Protein AF-A0A5N7D433-F1 (afdb_monomer)

Sequence (248 aa):
MPELILDDISAVVQIILQGSDAFTKAPQEQREIQVTRIAEASNRSFLWAKLASKQLRDEAPSNTQALVKAVNNIVSRKPTIKDIIHRTLHSNVTQEAIRLVVWLATACRPLQVQELSALLSIQQDKQKIIEQDRESPLQILKPVASLVFTQNNLVFLRHDRIRDSILEIFNHGNILLSIKNTNLDLAQRLLLYAKLAVPESRELALEPLESSFTRDLIERHPLFDLGVDSTFLTISGGNRLPSRQMSN

Nearest PDB structures (foldseek):
  8xuq-assembly1_G  TM=6.508E-01  e=2.029E-01  Solanum lycopersicum
  8xuo-assembly1_G  TM=6.671E-01  e=2.568E-01  Solanum lycopersicum
  7xc2-assembly1_C  TM=3.859E-01  e=1.399E+00  Triticum monococcum

Radius of gyration: 23.13 Å; Cα contacts (8 Å, |Δi|>4): 244; chains: 1; bounding box: 51×38×85 Å

Structure (mmCIF, N/CA/C/O backbone):
data_AF-A0A5N7D433-F1
#
_entry.i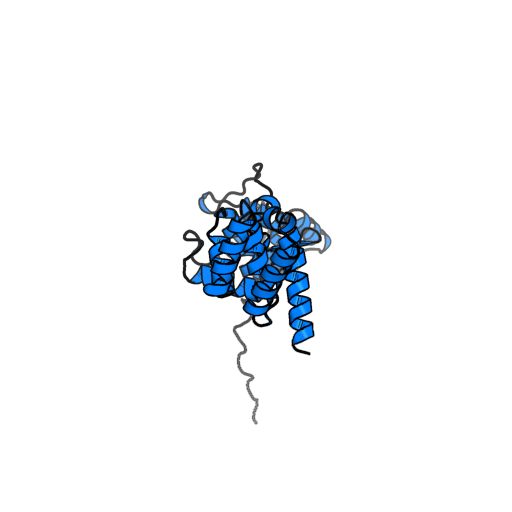d   AF-A0A5N7D433-F1
#
loop_
_atom_site.group_PDB
_atom_site.id
_atom_site.type_symbol
_atom_site.label_atom_id
_atom_site.label_alt_id
_atom_site.label_comp_id
_atom_site.label_asym_id
_atom_site.label_entity_id
_atom_site.label_seq_id
_atom_site.pdbx_PDB_ins_code
_atom_site.Cartn_x
_atom_site.Cartn_y
_atom_site.Cartn_z
_atom_site.occupancy
_atom_site.B_iso_or_equiv
_atom_site.auth_seq_id
_atom_site.auth_comp_id
_atom_site.auth_asym_id
_atom_site.auth_atom_id
_atom_site.pdbx_PDB_model_num
ATOM 1 N N . MET A 1 1 ? -27.189 -11.924 12.285 1.00 57.28 1 MET A N 1
ATOM 2 C CA . MET A 1 1 ? -26.286 -11.767 11.115 1.00 57.28 1 MET A CA 1
ATOM 3 C C . MET A 1 1 ? -25.520 -10.441 11.102 1.00 57.28 1 MET A C 1
ATOM 5 O O . MET A 1 1 ? -24.332 -10.506 10.832 1.00 57.28 1 MET A O 1
ATOM 9 N N . PRO A 1 2 ? -26.114 -9.263 11.395 1.00 64.94 2 PRO A N 1
ATOM 10 C CA . PRO A 1 2 ? -25.359 -8.002 11.473 1.00 64.94 2 PRO A CA 1
ATOM 11 C C . PRO A 1 2 ? -24.280 -7.972 12.565 1.00 64.94 2 PRO A C 1
ATOM 13 O O . PRO A 1 2 ? -23.226 -7.389 12.340 1.00 64.94 2 PRO A O 1
ATOM 16 N N . GLU A 1 3 ? -24.540 -8.616 13.707 1.00 71.44 3 GLU A N 1
ATOM 17 C CA . GLU A 1 3 ? -23.610 -8.687 14.846 1.00 71.44 3 GLU A CA 1
ATOM 18 C C . GLU A 1 3 ? -22.331 -9.464 14.508 1.00 71.44 3 GLU A C 1
ATOM 20 O O . GLU A 1 3 ? -21.246 -8.964 14.762 1.00 71.44 3 GLU A O 1
ATOM 25 N N . LEU A 1 4 ? -22.433 -10.584 13.781 1.00 82.19 4 LEU A N 1
ATOM 26 C CA . LEU A 1 4 ? -21.264 -11.381 13.372 1.00 82.19 4 LEU A CA 1
ATOM 27 C C . LEU A 1 4 ? -20.257 -10.577 12.531 1.00 82.19 4 LEU A C 1
ATOM 29 O O . LEU A 1 4 ? -19.053 -10.694 12.717 1.00 82.19 4 LEU A O 1
ATOM 33 N N . ILE A 1 5 ? -20.743 -9.711 11.633 1.00 87.44 5 ILE A N 1
ATOM 34 C CA . ILE A 1 5 ? -19.868 -8.853 10.816 1.00 87.44 5 ILE A CA 1
ATOM 35 C C . ILE A 1 5 ? -19.159 -7.813 11.692 1.00 87.44 5 ILE A C 1
ATOM 37 O O . ILE A 1 5 ? -18.003 -7.475 11.440 1.00 87.44 5 ILE A O 1
ATOM 41 N N . LEU A 1 6 ? -19.855 -7.271 12.694 1.00 91.62 6 LEU A N 1
ATOM 42 C CA . LEU A 1 6 ? -19.268 -6.311 13.623 1.00 91.62 6 LEU A CA 1
ATOM 43 C C . LEU A 1 6 ? -18.192 -6.979 14.485 1.00 91.62 6 LEU A C 1
ATOM 45 O O . LEU A 1 6 ? -17.129 -6.386 14.668 1.00 91.62 6 LEU A O 1
ATOM 49 N N . ASP A 1 7 ? -18.438 -8.203 14.948 1.00 93.44 7 ASP A N 1
ATOM 50 C CA . ASP A 1 7 ? -17.484 -8.995 15.727 1.00 93.44 7 ASP A CA 1
ATOM 51 C C . ASP A 1 7 ? -16.226 -9.312 14.907 1.00 93.44 7 ASP A C 1
ATOM 53 O O . ASP A 1 7 ? -15.107 -9.070 15.366 1.00 93.44 7 ASP A O 1
ATOM 57 N N . ASP A 1 8 ? -16.390 -9.738 13.650 1.00 95.56 8 ASP A N 1
ATOM 58 C CA . ASP A 1 8 ? -15.271 -10.010 12.741 1.00 95.56 8 ASP A CA 1
ATOM 59 C C . ASP A 1 8 ? -14.433 -8.751 12.466 1.00 95.56 8 ASP A C 1
ATOM 61 O O . ASP A 1 8 ? -13.197 -8.781 12.485 1.00 95.56 8 ASP A O 1
ATOM 65 N N . ILE A 1 9 ? -15.086 -7.609 12.226 1.00 96.31 9 ILE A N 1
ATOM 66 C CA . ILE A 1 9 ? -14.384 -6.336 12.030 1.00 96.31 9 ILE A CA 1
ATOM 67 C C . ILE A 1 9 ? -13.679 -5.914 13.322 1.00 96.31 9 ILE A C 1
ATOM 69 O O . ILE A 1 9 ? -12.533 -5.463 13.264 1.00 96.31 9 ILE A O 1
ATOM 73 N N . SER A 1 10 ? -14.320 -6.087 14.477 1.00 96.56 10 SER A N 1
ATOM 74 C CA . SER A 1 10 ? -13.738 -5.783 15.787 1.00 96.56 10 SER A CA 1
ATOM 75 C C . SER A 1 10 ? -12.479 -6.611 16.036 1.00 96.56 10 SER A C 1
ATOM 77 O O . SER A 1 10 ? -11.443 -6.051 16.401 1.00 96.56 10 SER A O 1
ATOM 79 N N . ALA A 1 11 ? -12.510 -7.909 15.726 1.00 96.50 11 ALA A N 1
ATOM 80 C CA . ALA A 1 11 ? -11.340 -8.778 15.798 1.00 96.50 11 ALA A CA 1
ATOM 81 C C . ALA A 1 11 ? -10.202 -8.280 14.887 1.00 96.50 11 ALA A C 1
ATOM 83 O O . ALA A 1 11 ? -9.050 -8.188 15.318 1.00 96.50 11 ALA A O 1
ATOM 84 N N . VAL A 1 12 ? -10.508 -7.875 13.647 1.00 95.56 12 VAL A N 1
ATOM 85 C CA . VAL A 1 12 ? -9.510 -7.307 12.718 1.00 95.56 12 VAL A CA 1
ATOM 86 C C . VAL A 1 12 ? -8.894 -6.015 13.263 1.00 95.56 12 VAL A C 1
ATOM 88 O O . VAL A 1 12 ? -7.672 -5.852 13.221 1.00 95.56 12 VAL A O 1
ATOM 91 N N . VAL A 1 13 ? -9.716 -5.094 13.771 1.00 97.00 13 VAL A N 1
ATOM 92 C CA . VAL A 1 13 ? -9.256 -3.830 14.368 1.00 97.00 13 VAL A CA 1
ATOM 93 C C . VAL A 1 13 ? -8.351 -4.112 15.566 1.00 97.00 13 VAL A C 1
ATOM 95 O O . VAL A 1 13 ? -7.255 -3.555 15.653 1.00 97.00 13 VAL A O 1
ATOM 98 N N . GLN A 1 14 ? -8.770 -5.015 16.453 1.00 96.50 14 GLN A N 1
ATOM 99 C CA . GLN A 1 14 ? -8.017 -5.394 17.643 1.00 96.50 14 GLN A CA 1
ATOM 100 C C . GLN A 1 14 ? -6.644 -5.969 17.283 1.00 96.50 14 GLN A C 1
ATOM 102 O O . GLN A 1 14 ? -5.641 -5.502 17.820 1.00 96.50 14 GLN A O 1
ATOM 107 N N . ILE A 1 15 ? -6.574 -6.915 16.340 1.00 96.00 15 ILE A N 1
ATOM 108 C CA . ILE A 1 15 ? -5.310 -7.514 15.875 1.00 96.00 15 ILE A CA 1
ATOM 109 C C . ILE A 1 15 ? -4.353 -6.444 15.337 1.00 96.00 15 ILE A C 1
ATOM 111 O O . ILE A 1 15 ? -3.150 -6.489 15.584 1.00 96.00 15 ILE A O 1
ATOM 115 N N . ILE A 1 16 ? -4.865 -5.456 14.600 1.00 95.06 16 ILE A N 1
ATOM 116 C CA . ILE A 1 16 ? -4.021 -4.391 14.048 1.00 95.06 16 ILE A CA 1
ATOM 117 C C . ILE A 1 16 ? -3.506 -3.478 15.163 1.00 95.06 16 ILE A C 1
ATOM 119 O O . ILE A 1 16 ? -2.309 -3.182 15.200 1.00 95.06 16 ILE A O 1
ATOM 123 N N . LEU A 1 17 ? -4.385 -3.043 16.069 1.00 95.31 17 LEU A N 1
ATOM 124 C CA . LEU A 1 17 ? -4.032 -2.124 17.151 1.00 95.31 17 LEU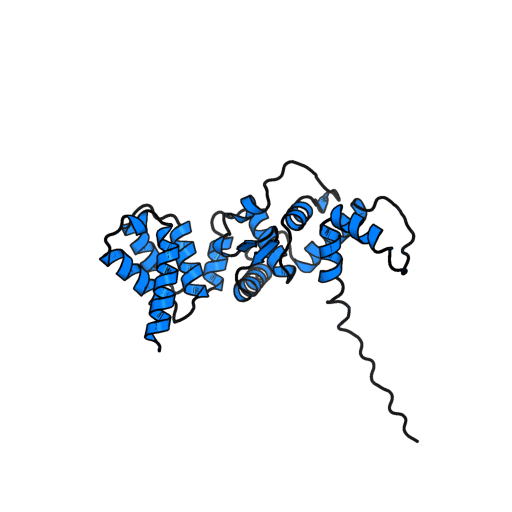 A CA 1
ATOM 125 C C . LEU A 1 17 ? -3.164 -2.771 18.235 1.00 95.31 17 LEU A C 1
ATOM 127 O O . LEU A 1 17 ? -2.427 -2.054 18.902 1.00 95.31 17 LEU A O 1
ATOM 131 N N . GLN A 1 18 ? -3.158 -4.101 18.371 1.00 94.19 18 GLN A N 1
ATOM 132 C CA . GLN A 1 18 ? -2.205 -4.820 19.230 1.00 94.19 18 GLN A CA 1
ATOM 133 C C . GLN A 1 18 ? -0.738 -4.509 18.893 1.00 94.19 18 GLN A C 1
ATOM 135 O O . GLN A 1 18 ? 0.117 -4.614 19.766 1.00 94.19 18 GLN A O 1
ATOM 140 N N . GLY A 1 19 ? -0.439 -4.068 17.667 1.00 89.56 19 GLY A N 1
ATOM 141 C CA . GLY A 1 19 ? 0.889 -3.572 17.296 1.00 89.56 19 GLY A CA 1
ATOM 142 C C . GLY A 1 19 ? 1.226 -2.161 17.804 1.00 89.56 19 GLY A C 1
ATOM 143 O O . GLY A 1 19 ? 2.273 -1.641 17.438 1.00 89.56 19 GLY A O 1
ATOM 144 N N . SER A 1 20 ? 0.348 -1.509 18.575 1.00 92.19 20 SER A N 1
ATOM 145 C CA . SER A 1 20 ? 0.564 -0.180 19.160 1.00 92.19 20 SER A CA 1
ATOM 146 C C . SER A 1 20 ? 0.752 -0.267 20.674 1.00 92.19 20 SER A C 1
ATOM 148 O O . SER A 1 20 ? -0.151 -0.689 21.397 1.00 92.19 20 SER A O 1
ATOM 150 N N . ASP A 1 21 ? 1.879 0.241 21.171 1.00 91.94 21 ASP A N 1
ATOM 151 C CA . ASP A 1 21 ? 2.163 0.351 22.608 1.00 91.94 21 ASP A CA 1
ATOM 152 C C . ASP A 1 21 ? 1.088 1.125 23.382 1.00 91.94 21 ASP A C 1
ATOM 154 O O . ASP A 1 21 ? 0.729 0.767 24.504 1.00 91.94 21 ASP A O 1
ATOM 158 N N . ALA A 1 22 ? 0.559 2.199 22.791 1.00 92.75 22 ALA A N 1
ATOM 159 C CA . ALA A 1 22 ? -0.487 3.009 23.410 1.00 92.75 22 ALA A CA 1
ATOM 160 C C . ALA A 1 22 ? -1.799 2.237 23.595 1.00 92.75 22 ALA A C 1
ATOM 162 O O . ALA A 1 22 ? -2.548 2.520 24.535 1.00 92.75 22 ALA A O 1
ATOM 163 N N . PHE A 1 23 ? -2.073 1.283 22.700 1.00 94.50 23 PHE A N 1
ATOM 164 C CA . PHE A 1 23 ? -3.232 0.406 22.784 1.00 94.50 23 PHE A CA 1
ATOM 165 C C . PHE A 1 23 ? -2.995 -0.730 23.777 1.00 94.50 23 PHE A C 1
ATOM 167 O O . PHE A 1 23 ? -3.849 -0.977 24.620 1.00 94.50 23 PHE A O 1
ATOM 174 N N . THR A 1 24 ? -1.842 -1.404 23.733 1.00 94.00 24 THR A N 1
ATOM 175 C CA . THR A 1 24 ? -1.565 -2.555 24.611 1.00 94.00 24 THR A CA 1
ATOM 176 C C . THR A 1 24 ? -1.487 -2.170 26.086 1.00 94.00 24 THR A C 1
ATOM 178 O O . THR A 1 24 ? -1.976 -2.931 26.920 1.00 94.00 24 THR A O 1
ATOM 181 N N . LYS A 1 25 ? -0.957 -0.978 26.399 1.00 93.69 25 LYS A N 1
ATOM 182 C CA . LYS A 1 25 ? -0.872 -0.417 27.762 1.00 93.69 25 LYS A CA 1
ATOM 183 C C . LYS A 1 25 ? -2.197 0.161 28.282 1.00 93.69 25 LYS A C 1
ATOM 185 O O . LYS A 1 25 ? -2.280 0.510 29.457 1.00 93.69 25 LYS A O 1
ATOM 190 N N . ALA A 1 26 ? -3.217 0.297 27.434 1.00 92.75 26 ALA A N 1
ATOM 191 C CA . ALA A 1 26 ? -4.515 0.822 27.844 1.00 92.75 26 ALA A CA 1
ATOM 192 C C . ALA A 1 26 ? -5.318 -0.213 28.663 1.00 92.75 26 ALA A C 1
ATOM 194 O O . ALA A 1 26 ? -5.197 -1.417 28.406 1.00 92.75 26 ALA A O 1
ATOM 195 N N . PRO A 1 27 ? -6.192 0.228 29.592 1.00 95.00 27 PRO A N 1
ATOM 196 C CA . PRO A 1 27 ? -7.126 -0.658 30.287 1.00 95.00 27 PRO A CA 1
ATOM 197 C C . PRO A 1 27 ? -7.999 -1.448 29.309 1.00 95.00 27 PRO A C 1
ATOM 199 O O . PRO A 1 27 ? -8.370 -0.929 28.255 1.00 95.00 27 PRO A O 1
ATOM 202 N N . GLN A 1 28 ? -8.358 -2.685 29.663 1.00 94.56 28 GLN A N 1
ATOM 203 C CA . GLN A 1 28 ? -9.132 -3.572 28.788 1.00 94.56 28 GLN A CA 1
ATOM 204 C C . GLN A 1 28 ? -10.433 -2.930 28.293 1.00 94.56 28 GLN A C 1
ATOM 206 O O . GLN A 1 28 ? -10.653 -2.898 27.086 1.00 94.56 28 GLN A O 1
ATOM 211 N N . GLU A 1 29 ? -11.215 -2.342 29.196 1.00 94.38 29 GLU A N 1
ATOM 212 C CA . GLU A 1 29 ? -12.451 -1.625 28.866 1.00 94.38 29 GLU A CA 1
ATOM 213 C C . GLU A 1 29 ? -12.203 -0.514 27.832 1.00 94.38 29 GLU A C 1
ATOM 215 O O . GLU A 1 29 ? -12.898 -0.408 26.824 1.00 94.38 29 GLU A O 1
ATOM 220 N N . GLN A 1 30 ? -11.132 0.269 28.004 1.00 93.12 30 GLN A N 1
ATOM 221 C CA . GLN A 1 30 ? -10.789 1.335 27.065 1.00 93.12 30 GLN A CA 1
ATOM 222 C C . GLN A 1 30 ? -10.420 0.785 25.681 1.00 93.12 30 GLN A C 1
ATOM 224 O O . GLN A 1 30 ? -10.755 1.409 24.669 1.00 93.12 30 GLN A O 1
ATOM 229 N N . ARG A 1 31 ? -9.725 -0.361 25.626 1.00 95.25 31 ARG A N 1
ATOM 230 C CA . ARG A 1 31 ? -9.372 -1.040 24.369 1.00 95.25 31 ARG A CA 1
ATOM 231 C C . ARG A 1 31 ? -10.621 -1.509 23.638 1.00 95.25 31 ARG A C 1
ATOM 233 O O . ARG A 1 31 ? -10.750 -1.214 22.453 1.00 95.25 31 ARG A O 1
ATOM 240 N N . GLU A 1 32 ? -11.530 -2.173 24.345 1.00 95.62 32 GLU A N 1
ATOM 241 C CA . GLU A 1 32 ? -12.809 -2.649 23.808 1.00 95.62 32 GLU A CA 1
ATOM 242 C C . GLU A 1 32 ? -13.635 -1.480 23.261 1.00 95.62 32 GLU A C 1
ATOM 244 O O . GLU A 1 32 ? -14.038 -1.509 22.101 1.00 95.62 32 GLU A O 1
ATOM 249 N N . ILE A 1 33 ? -13.749 -0.378 24.014 1.00 96.06 33 ILE A N 1
ATOM 250 C CA . ILE A 1 33 ? -14.431 0.840 23.552 1.00 96.06 33 ILE A CA 1
ATOM 251 C C . ILE A 1 33 ? -13.804 1.379 22.258 1.00 96.06 33 ILE A C 1
ATOM 253 O O . ILE A 1 33 ? -14.528 1.741 21.330 1.00 96.06 33 ILE A O 1
ATOM 257 N N . GLN A 1 34 ? -12.471 1.470 22.158 1.00 95.88 34 GLN A N 1
ATOM 258 C CA . GLN A 1 34 ? -11.848 1.982 20.929 1.00 95.88 34 GLN A CA 1
ATOM 259 C C . GLN A 1 34 ? -12.061 1.041 19.737 1.00 95.88 34 GLN A C 1
ATOM 261 O O . GLN A 1 34 ? -12.320 1.522 18.634 1.00 95.88 34 GLN A O 1
ATOM 266 N N . VAL A 1 35 ? -11.975 -0.275 19.953 1.00 97.12 35 VAL A N 1
ATOM 267 C CA . VAL A 1 35 ? -12.202 -1.287 18.913 1.00 97.12 35 VAL A CA 1
ATOM 268 C C . VAL A 1 35 ? -13.629 -1.192 18.379 1.00 97.12 35 VAL A C 1
ATOM 270 O O . VAL A 1 35 ? -13.805 -0.999 17.174 1.00 97.12 35 VAL A O 1
ATOM 273 N N . THR A 1 36 ? -14.628 -1.232 19.264 1.00 96.25 36 THR A N 1
ATOM 274 C CA . THR A 1 36 ? -16.047 -1.166 18.891 1.00 96.25 36 THR A CA 1
ATOM 275 C C . THR A 1 36 ? -16.352 0.109 18.117 1.00 96.25 36 THR A C 1
ATOM 277 O O . THR A 1 36 ? -16.965 0.060 17.056 1.00 96.25 36 THR A O 1
ATOM 280 N N . ARG A 1 37 ? -15.829 1.259 18.559 1.00 96.44 37 ARG A N 1
ATOM 281 C CA . ARG A 1 37 ? -16.065 2.541 17.877 1.00 96.44 37 ARG A CA 1
ATOM 282 C C . ARG A 1 37 ? -15.503 2.588 16.460 1.00 96.44 37 ARG A C 1
ATOM 284 O O . ARG A 1 37 ? -16.131 3.168 15.576 1.00 96.44 37 ARG A O 1
ATOM 291 N N . ILE A 1 38 ? -14.330 2.001 16.223 1.00 96.56 38 ILE A N 1
ATOM 292 C CA . ILE A 1 38 ? -13.764 1.901 14.870 1.00 96.56 38 ILE A CA 1
ATOM 293 C C . ILE A 1 38 ? -14.588 0.920 14.028 1.00 96.56 38 ILE A C 1
ATOM 295 O O . ILE A 1 38 ? -14.872 1.207 12.863 1.00 96.56 38 ILE A O 1
ATOM 299 N N . ALA A 1 39 ? -14.986 -0.216 14.605 1.00 96.62 39 ALA A N 1
ATOM 300 C CA . ALA A 1 39 ? -15.772 -1.231 13.914 1.00 96.62 39 ALA A CA 1
ATOM 301 C C . ALA A 1 39 ? -17.144 -0.691 13.480 1.00 96.62 39 ALA A C 1
ATOM 303 O O . ALA A 1 39 ? -17.512 -0.817 12.311 1.00 96.62 39 ALA A O 1
ATOM 304 N N . GLU A 1 40 ? -17.849 0.015 14.362 1.00 95.25 40 GLU A N 1
ATOM 305 C CA . GLU A 1 40 ? -19.105 0.703 14.050 1.00 95.25 40 GLU A CA 1
ATOM 306 C C . GLU A 1 40 ? -18.912 1.789 12.985 1.00 95.25 40 GLU A C 1
ATOM 308 O O . GLU A 1 40 ? -19.654 1.845 12.000 1.00 95.25 40 GLU A O 1
ATOM 313 N N . ALA A 1 41 ? -17.875 2.625 13.128 1.00 95.56 41 ALA A N 1
ATOM 314 C CA . ALA A 1 41 ? -17.577 3.690 12.170 1.00 95.56 41 ALA A CA 1
ATOM 315 C C . ALA A 1 41 ? -17.260 3.164 10.763 1.00 95.56 41 ALA A C 1
ATOM 317 O O . ALA A 1 41 ? -17.507 3.865 9.781 1.00 95.56 41 ALA A O 1
ATOM 318 N N . SER A 1 42 ? -16.765 1.927 10.657 1.00 94.44 42 SER A N 1
ATOM 319 C CA . SER A 1 42 ? -16.465 1.288 9.376 1.00 94.44 42 SER A CA 1
ATOM 320 C C . SER A 1 42 ? -17.698 0.983 8.530 1.00 94.44 42 SER A C 1
ATOM 322 O O . SER A 1 42 ? -17.556 0.741 7.331 1.00 94.44 42 SER A O 1
ATOM 324 N N . ASN A 1 43 ? -18.894 0.970 9.132 1.00 92.75 43 ASN A N 1
ATOM 325 C CA . ASN A 1 43 ? -20.152 0.653 8.462 1.00 92.75 43 ASN A CA 1
ATOM 326 C C . ASN A 1 43 ? -20.051 -0.614 7.585 1.00 92.75 43 ASN A C 1
ATOM 328 O O . ASN A 1 43 ? -20.357 -0.594 6.391 1.00 92.75 43 ASN A O 1
ATOM 332 N N . ARG A 1 44 ? -19.570 -1.717 8.180 1.00 92.25 44 ARG A N 1
ATOM 333 C CA . ARG A 1 44 ? -19.369 -3.032 7.532 1.00 92.25 44 ARG A CA 1
ATOM 334 C C . ARG A 1 44 ? -18.268 -3.074 6.460 1.00 92.25 44 ARG A C 1
ATOM 336 O O . ARG A 1 44 ? -18.162 -4.049 5.720 1.00 92.25 44 ARG A O 1
ATOM 343 N N . SER A 1 45 ? -17.423 -2.047 6.367 1.00 93.44 45 SER A N 1
ATOM 344 C CA . SER A 1 45 ? -16.289 -2.018 5.440 1.00 93.44 45 SER A CA 1
ATOM 345 C C . SER A 1 45 ? -15.006 -2.513 6.110 1.00 93.44 45 SER A C 1
ATOM 347 O O . SER A 1 45 ? -14.294 -1.750 6.766 1.00 93.44 45 SER A O 1
ATOM 349 N N . PHE A 1 46 ? -14.651 -3.780 5.868 1.00 93.75 46 PHE A N 1
ATOM 350 C CA . PHE A 1 46 ? -13.374 -4.357 6.317 1.00 93.75 46 PHE A CA 1
ATOM 351 C C . PHE A 1 46 ? -12.163 -3.558 5.829 1.00 93.75 46 PHE A C 1
ATOM 353 O O . PHE A 1 46 ? -11.208 -3.349 6.578 1.00 93.75 46 PHE A O 1
ATOM 360 N N . LEU A 1 47 ? -12.196 -3.090 4.576 1.00 94.00 47 LEU A N 1
ATOM 361 C CA . LEU A 1 47 ? -11.109 -2.297 4.006 1.00 94.00 47 LEU A CA 1
ATOM 362 C C . LEU A 1 47 ? -10.945 -0.970 4.754 1.00 94.00 47 LEU A C 1
ATOM 364 O O . LEU A 1 47 ? -9.821 -0.603 5.092 1.00 94.00 47 LEU A O 1
ATOM 368 N N . TRP A 1 48 ? -12.053 -0.283 5.050 1.00 95.94 48 TRP A N 1
ATOM 369 C CA . TRP A 1 48 ? -12.015 0.958 5.819 1.00 95.94 48 TRP A CA 1
ATOM 370 C C . TRP A 1 48 ? -11.461 0.715 7.222 1.00 95.94 48 TRP A C 1
ATOM 372 O O . TRP A 1 48 ? -10.495 1.367 7.608 1.00 95.94 48 TRP A O 1
ATOM 382 N N . ALA A 1 49 ? -12.003 -0.274 7.946 1.00 96.31 49 ALA A N 1
ATOM 383 C CA . ALA A 1 49 ? -11.570 -0.600 9.304 1.00 96.31 49 ALA A CA 1
ATOM 384 C C . ALA A 1 49 ? -10.073 -0.925 9.356 1.00 96.31 49 ALA A C 1
ATOM 386 O O . ALA A 1 49 ? -9.344 -0.421 10.212 1.00 96.31 49 ALA A O 1
ATOM 387 N N . LYS A 1 50 ? -9.593 -1.718 8.392 1.00 94.94 50 LYS A N 1
ATOM 388 C CA . LYS A 1 50 ? -8.188 -2.112 8.276 1.00 94.94 50 LYS A CA 1
ATOM 389 C C . LYS A 1 50 ? -7.273 -0.925 7.985 1.00 94.94 50 LYS A C 1
ATOM 391 O O . LYS A 1 50 ? -6.239 -0.799 8.638 1.00 94.94 50 LYS A O 1
ATOM 396 N N . LEU A 1 51 ? -7.623 -0.072 7.021 1.00 94.69 51 LEU A N 1
ATOM 397 C CA . LEU A 1 51 ? -6.809 1.094 6.664 1.00 94.69 51 LEU A CA 1
ATOM 398 C C . LEU A 1 51 ? -6.789 2.130 7.795 1.00 94.69 51 LEU A C 1
ATOM 400 O O . LEU A 1 51 ? -5.711 2.573 8.182 1.00 94.69 51 LEU A O 1
ATOM 404 N N . ALA A 1 52 ? -7.949 2.440 8.377 1.00 95.12 52 ALA A N 1
ATOM 405 C CA . ALA A 1 52 ? -8.078 3.354 9.509 1.00 95.12 52 ALA A CA 1
ATOM 406 C C . ALA A 1 52 ? -7.253 2.884 10.719 1.00 95.12 52 ALA A C 1
ATOM 408 O O . ALA A 1 52 ? -6.461 3.648 11.266 1.00 95.12 52 ALA A O 1
ATOM 409 N N . SER A 1 53 ? -7.375 1.607 11.096 1.00 95.62 53 SER A N 1
ATOM 410 C CA . SER A 1 53 ? -6.639 1.037 12.236 1.00 95.62 53 SER A CA 1
ATOM 411 C C . SER A 1 53 ? -5.132 1.020 12.004 1.00 95.62 53 SER A C 1
ATOM 413 O O . SER A 1 53 ? -4.364 1.310 12.920 1.00 95.62 53 SER A O 1
ATOM 415 N N . LYS A 1 54 ? -4.690 0.709 10.777 1.00 92.94 54 LYS A N 1
ATOM 416 C CA . LYS A 1 54 ? -3.267 0.780 10.429 1.00 92.94 54 LYS A CA 1
ATOM 417 C C . LYS A 1 54 ? -2.750 2.206 10.509 1.00 92.94 54 LYS A C 1
ATOM 419 O O . LYS A 1 54 ? -1.718 2.412 11.122 1.00 92.94 54 LYS A O 1
ATOM 424 N N . GLN A 1 55 ? -3.486 3.178 9.975 1.00 90.94 55 GLN A N 1
ATOM 425 C CA . GLN A 1 55 ? -3.084 4.579 10.048 1.00 90.94 55 GLN A CA 1
ATOM 426 C C . GLN A 1 55 ? -2.955 5.052 11.504 1.00 90.94 55 GLN A C 1
ATOM 428 O O . GLN A 1 55 ? -1.960 5.670 11.851 1.00 90.94 55 GLN A O 1
ATOM 433 N N . LEU A 1 56 ? -3.906 4.701 12.377 1.00 92.69 56 LEU A N 1
ATOM 434 C CA . LEU A 1 56 ? -3.828 5.014 13.810 1.00 92.69 56 LEU A CA 1
ATOM 435 C C . LEU A 1 56 ? -2.600 4.395 14.487 1.00 92.69 56 LEU A C 1
ATOM 437 O O . LEU A 1 56 ? -1.979 5.023 15.339 1.00 92.69 56 LEU A O 1
ATOM 441 N N . ARG A 1 57 ? -2.254 3.158 14.124 1.00 91.00 57 ARG A N 1
ATOM 442 C CA . ARG A 1 57 ? -1.057 2.485 14.636 1.00 91.00 57 ARG A CA 1
ATOM 443 C C . ARG A 1 57 ? 0.220 3.139 14.108 1.00 91.00 57 ARG A C 1
ATOM 445 O O . ARG A 1 57 ? 1.146 3.353 14.883 1.00 91.00 57 ARG A O 1
ATOM 452 N N . ASP A 1 58 ? 0.261 3.441 12.815 1.00 86.50 58 ASP A N 1
ATOM 453 C CA . ASP A 1 58 ? 1.431 3.987 12.125 1.00 86.50 58 ASP A CA 1
ATOM 454 C C . ASP A 1 58 ? 1.672 5.468 12.512 1.00 86.50 58 ASP A C 1
ATOM 456 O O . ASP A 1 58 ? 2.813 5.919 12.522 1.00 86.50 58 ASP A O 1
ATOM 460 N N . GLU A 1 59 ? 0.632 6.198 12.945 1.00 85.50 59 GLU A N 1
ATOM 461 C CA . GLU A 1 59 ? 0.740 7.507 13.622 1.00 85.50 59 GLU A CA 1
ATOM 462 C C . GLU A 1 59 ? 1.458 7.423 14.988 1.00 85.50 59 GLU A C 1
ATOM 464 O O . GLU A 1 59 ? 1.803 8.459 15.555 1.00 85.50 59 GLU A O 1
ATOM 469 N N . ALA A 1 60 ? 1.691 6.209 15.507 1.00 81.38 60 ALA A N 1
ATOM 470 C CA . ALA A 1 60 ? 2.439 5.913 16.729 1.00 81.38 60 ALA A CA 1
ATOM 471 C C . ALA A 1 60 ? 2.079 6.840 17.911 1.00 81.38 60 ALA A C 1
ATOM 473 O O . ALA A 1 60 ? 2.942 7.553 18.433 1.00 81.38 60 ALA A O 1
ATOM 474 N N . PRO A 1 61 ? 0.802 6.860 18.349 1.00 83.25 61 PRO A N 1
ATOM 475 C CA . PRO A 1 61 ? 0.368 7.726 19.435 1.00 83.25 61 PRO A CA 1
ATOM 476 C C . PRO A 1 61 ? 1.218 7.495 20.687 1.00 83.25 61 PRO A C 1
ATOM 478 O O . PRO A 1 61 ? 1.462 6.361 21.092 1.00 83.25 61 PRO A O 1
ATOM 481 N N . SER A 1 62 ? 1.645 8.587 21.321 1.00 86.81 62 SER A N 1
ATOM 482 C CA . SER A 1 62 ? 2.598 8.551 22.437 1.00 86.81 62 SER A CA 1
ATOM 483 C C . SER A 1 62 ? 2.048 7.897 23.708 1.00 86.81 62 SER A C 1
ATOM 485 O O . SER A 1 62 ? 2.818 7.432 24.546 1.00 86.81 62 SER A O 1
ATOM 487 N N . ASN A 1 63 ? 0.723 7.868 23.879 1.00 91.25 63 ASN A N 1
ATOM 488 C CA . ASN A 1 63 ? 0.042 7.249 25.012 1.00 91.25 63 ASN A CA 1
ATOM 489 C C . ASN A 1 63 ? -1.431 6.936 24.686 1.00 91.25 63 ASN A C 1
ATOM 491 O O . ASN A 1 63 ? -1.955 7.308 23.632 1.00 91.25 63 ASN A O 1
ATOM 495 N N . THR A 1 64 ? -2.125 6.281 25.621 1.00 91.38 64 THR A N 1
ATOM 496 C CA . THR A 1 64 ? -3.545 5.920 25.490 1.00 91.38 64 THR A CA 1
ATOM 497 C C . THR A 1 64 ? -4.444 7.127 25.208 1.00 91.38 64 THR A C 1
ATOM 499 O O . THR A 1 64 ? -5.355 7.030 24.392 1.00 91.38 64 THR A O 1
ATOM 502 N N . GLN A 1 65 ? -4.193 8.289 25.818 1.00 92.88 65 GLN A N 1
ATOM 503 C CA . GLN A 1 65 ? -5.018 9.479 25.595 1.00 92.88 65 GLN A CA 1
ATOM 504 C C . GLN A 1 65 ? -4.846 10.040 24.174 1.00 92.88 65 GLN A C 1
ATOM 506 O O . GLN A 1 65 ? -5.824 10.465 23.556 1.00 92.88 65 GLN A O 1
ATOM 511 N N . ALA A 1 66 ? -3.623 10.021 23.640 1.00 93.00 66 ALA A N 1
ATOM 512 C CA . ALA A 1 66 ? -3.340 10.388 22.257 1.00 93.00 66 ALA A CA 1
ATOM 513 C C . ALA A 1 66 ? -4.045 9.434 21.281 1.00 93.00 66 ALA A C 1
ATOM 515 O O . ALA A 1 66 ? -4.670 9.901 20.329 1.00 93.00 66 ALA A O 1
ATOM 516 N N . LEU A 1 67 ? -4.043 8.127 21.570 1.00 93.69 67 LEU A N 1
ATOM 517 C CA . LEU A 1 67 ? -4.789 7.140 20.789 1.00 93.69 67 LEU A CA 1
ATOM 518 C C . LEU A 1 67 ? -6.297 7.424 20.818 1.00 93.69 67 LEU A C 1
ATOM 520 O O . LEU A 1 67 ? -6.918 7.488 19.765 1.00 93.69 67 LEU A O 1
ATOM 524 N N . VAL A 1 68 ? -6.886 7.670 21.992 1.00 94.44 68 VAL A N 1
ATOM 525 C CA . VAL A 1 68 ? -8.320 7.999 22.116 1.00 94.44 68 VAL A CA 1
ATOM 526 C C . VAL A 1 68 ? -8.677 9.251 21.314 1.00 94.44 68 VAL A C 1
ATOM 528 O O . VAL A 1 68 ? -9.696 9.276 20.625 1.00 94.44 68 VAL A O 1
ATOM 531 N N . LYS A 1 69 ? -7.832 10.288 21.348 1.00 95.06 69 LYS A N 1
ATOM 532 C CA . LYS A 1 69 ? -8.021 11.492 20.525 1.00 95.06 69 LYS A CA 1
ATOM 533 C C . LYS A 1 69 ? -7.929 11.180 19.030 1.00 95.06 69 LYS A C 1
ATOM 535 O O . LYS A 1 69 ? -8.757 11.669 18.264 1.00 95.06 69 LYS A O 1
ATOM 540 N N . ALA A 1 70 ? -6.968 10.361 18.612 1.00 93.81 70 ALA A N 1
ATOM 541 C CA . ALA A 1 70 ? -6.822 9.950 17.219 1.00 93.81 70 ALA A CA 1
ATOM 542 C C . ALA A 1 70 ? -8.041 9.139 16.737 1.00 93.81 70 ALA A C 1
ATOM 544 O O . ALA A 1 70 ? -8.590 9.432 15.672 1.00 93.81 70 ALA A O 1
ATOM 545 N N . VAL A 1 71 ? -8.542 8.212 17.564 1.00 95.50 71 VAL A N 1
ATOM 546 C CA . VAL A 1 71 ? -9.780 7.455 17.311 1.00 95.50 71 VAL A CA 1
ATOM 547 C C . VAL A 1 71 ? -10.991 8.388 17.229 1.00 95.50 71 VAL A C 1
ATOM 549 O O . VAL A 1 71 ? -11.771 8.303 16.286 1.00 95.50 71 VAL A O 1
ATOM 552 N N . ASN A 1 72 ? -11.134 9.338 18.158 1.00 95.12 72 ASN A N 1
ATOM 553 C CA . ASN A 1 72 ? -12.198 10.346 18.094 1.00 95.12 72 ASN A CA 1
ATOM 554 C C . ASN A 1 72 ? -12.160 11.115 16.772 1.00 95.12 72 ASN A C 1
ATOM 556 O O . ASN A 1 72 ? -13.185 11.280 16.119 1.00 95.12 72 ASN A O 1
ATOM 560 N N . ASN A 1 73 ? -10.976 11.559 16.356 1.00 94.31 73 ASN A N 1
ATOM 561 C CA . ASN A 1 73 ? -10.820 12.337 15.136 1.00 94.31 73 ASN A CA 1
ATOM 562 C C . ASN A 1 73 ? -11.196 11.534 13.885 1.00 94.31 73 ASN A C 1
ATOM 564 O O . ASN A 1 73 ? -11.899 12.062 13.023 1.00 94.31 73 ASN A O 1
ATOM 568 N N . ILE A 1 74 ? -10.759 10.275 13.774 1.00 94.06 74 ILE A N 1
ATOM 569 C CA . ILE A 1 74 ? -11.061 9.450 12.597 1.00 94.06 74 ILE A CA 1
ATOM 570 C C . ILE A 1 74 ? -12.540 9.044 12.549 1.00 94.06 74 ILE A C 1
ATOM 572 O O . ILE A 1 74 ? -13.151 9.112 11.484 1.00 94.06 74 ILE A O 1
ATOM 576 N N . VAL A 1 75 ? -13.138 8.711 13.698 1.00 94.50 75 VAL A N 1
ATOM 577 C CA . VAL A 1 75 ? -14.557 8.332 13.806 1.00 94.50 75 VAL A CA 1
ATOM 578 C C . VAL A 1 75 ? -15.476 9.522 13.536 1.00 94.50 75 VAL A C 1
ATOM 580 O O . VAL A 1 75 ? -16.497 9.355 12.875 1.00 94.50 75 VAL A O 1
ATOM 583 N N . SER A 1 76 ? -15.120 10.725 13.993 1.00 93.19 76 SER A N 1
ATOM 584 C CA . SER A 1 76 ? -15.925 11.930 13.752 1.00 93.19 76 SER A CA 1
ATOM 585 C C . SER A 1 76 ? -15.820 12.424 12.312 1.00 93.19 76 SER A C 1
ATOM 587 O O . SER A 1 76 ? -16.821 12.834 11.733 1.00 93.19 76 SER A O 1
ATOM 589 N N . ARG A 1 77 ? -14.621 12.384 11.715 1.00 93.00 77 ARG A N 1
ATOM 590 C CA . ARG A 1 77 ? -14.414 12.831 10.328 1.00 93.00 77 ARG A CA 1
ATOM 591 C C . ARG A 1 77 ? -14.958 11.845 9.297 1.00 93.00 77 ARG A C 1
ATOM 593 O O . ARG A 1 77 ? -15.274 12.277 8.197 1.00 93.00 77 ARG A O 1
ATOM 600 N N . LYS A 1 78 ? -15.019 10.549 9.635 1.00 91.19 78 LYS A N 1
ATOM 601 C CA . LYS A 1 78 ? -15.405 9.448 8.733 1.00 91.19 78 LYS A CA 1
ATOM 602 C C . LYS A 1 78 ? -14.773 9.586 7.337 1.00 91.19 78 LYS A C 1
ATOM 604 O O . LYS A 1 78 ? -15.500 9.636 6.345 1.00 91.19 78 LYS A O 1
ATOM 609 N N . PRO A 1 79 ? -13.431 9.684 7.247 1.00 94.31 79 PRO A N 1
ATOM 610 C CA . PRO A 1 79 ? -12.757 9.863 5.965 1.00 94.31 79 PRO A CA 1
ATOM 611 C C . PRO A 1 79 ? -13.113 8.723 5.010 1.00 94.31 79 PRO A C 1
ATOM 613 O O . PRO A 1 79 ? -13.284 7.582 5.437 1.00 94.31 79 PRO A O 1
ATOM 616 N N . THR A 1 80 ? -13.197 8.998 3.715 1.00 94.31 80 THR A N 1
ATOM 617 C CA . THR A 1 80 ? -13.357 7.940 2.714 1.00 94.31 80 THR A CA 1
ATOM 618 C C . THR A 1 80 ? -12.085 7.087 2.618 1.00 94.31 80 THR A C 1
ATOM 620 O O . THR A 1 80 ? -11.015 7.469 3.096 1.00 94.31 80 THR A O 1
ATOM 623 N N . ILE A 1 81 ? -12.162 5.921 1.962 1.00 93.75 81 ILE A N 1
ATOM 624 C CA . ILE A 1 81 ? -10.966 5.109 1.659 1.00 93.75 81 ILE A CA 1
ATOM 625 C C . ILE A 1 81 ? -9.937 5.943 0.879 1.00 93.75 81 ILE A C 1
ATOM 627 O O . ILE A 1 81 ? -8.746 5.877 1.181 1.00 93.75 81 ILE A O 1
ATOM 631 N N . LYS A 1 82 ? -10.403 6.773 -0.065 1.00 93.50 82 LYS A N 1
ATOM 632 C CA . LYS A 1 82 ? -9.553 7.684 -0.834 1.00 93.50 82 LYS A CA 1
ATOM 633 C C . LYS A 1 82 ? -8.840 8.683 0.073 1.00 93.50 82 LYS A C 1
ATOM 635 O O . LYS A 1 82 ? -7.638 8.857 -0.073 1.00 93.50 82 LYS A O 1
ATOM 640 N N . ASP A 1 83 ? -9.534 9.270 1.047 1.00 93.06 83 ASP A N 1
ATOM 641 C CA . ASP A 1 83 ? -8.937 10.231 1.988 1.00 93.06 83 ASP A CA 1
ATOM 642 C C . ASP A 1 83 ? -7.872 9.581 2.883 1.00 93.06 83 ASP A C 1
ATOM 644 O O . ASP A 1 83 ? -6.824 10.177 3.141 1.00 93.06 83 ASP A O 1
ATOM 648 N N . ILE A 1 84 ? -8.105 8.340 3.327 1.00 93.31 84 ILE A N 1
ATOM 649 C CA . ILE A 1 84 ? -7.132 7.570 4.117 1.00 93.31 84 ILE A CA 1
ATOM 650 C C . ILE A 1 84 ? -5.880 7.261 3.281 1.00 93.31 84 ILE A C 1
ATOM 652 O O . ILE A 1 84 ? -4.753 7.454 3.744 1.00 93.31 84 ILE A O 1
ATOM 656 N N . ILE A 1 85 ? -6.059 6.822 2.031 1.00 93.62 85 ILE A N 1
ATOM 657 C CA . ILE A 1 85 ? -4.946 6.551 1.107 1.00 93.62 85 ILE A CA 1
ATOM 658 C C . ILE A 1 85 ? -4.196 7.845 0.793 1.00 93.62 85 ILE A C 1
ATOM 660 O O . ILE A 1 85 ? -2.972 7.874 0.870 1.00 93.62 85 ILE A O 1
ATOM 664 N N . HIS A 1 86 ? -4.917 8.930 0.513 1.00 92.19 86 HIS A N 1
ATOM 665 C CA . HIS A 1 86 ? -4.341 10.246 0.271 1.00 92.19 86 HIS A CA 1
ATOM 666 C C . HIS A 1 86 ? -3.472 10.689 1.448 1.00 92.19 86 HIS A C 1
ATOM 668 O O . HIS A 1 86 ? -2.316 11.055 1.252 1.00 92.19 86 HIS A O 1
ATOM 674 N N . ARG A 1 87 ? -3.984 10.595 2.682 1.00 90.12 87 ARG A N 1
ATOM 675 C CA . ARG A 1 87 ? -3.215 10.924 3.888 1.00 90.12 87 ARG A CA 1
ATOM 676 C C . ARG A 1 87 ? -1.998 10.020 4.064 1.00 90.12 87 ARG A C 1
ATOM 678 O O . ARG A 1 87 ? -0.941 10.522 4.426 1.00 90.12 87 ARG A O 1
ATOM 685 N N . THR A 1 88 ? -2.128 8.726 3.772 1.00 90.31 88 THR A N 1
ATOM 686 C CA . THR A 1 88 ? -1.005 7.778 3.812 1.00 90.31 88 THR A CA 1
ATOM 687 C C . THR A 1 88 ? 0.094 8.200 2.839 1.00 90.31 88 THR A C 1
ATOM 689 O O . THR A 1 88 ? 1.245 8.285 3.238 1.00 90.31 88 THR A O 1
ATOM 692 N N . LEU A 1 89 ? -0.251 8.538 1.593 1.00 90.19 89 LEU A N 1
ATOM 693 C CA . LEU A 1 89 ? 0.717 8.941 0.566 1.00 90.19 89 LEU A CA 1
ATOM 694 C C . LEU A 1 89 ? 1.366 10.311 0.830 1.00 90.19 89 LEU A C 1
ATOM 696 O O . LEU A 1 89 ? 2.444 10.571 0.310 1.00 90.19 89 LEU A O 1
ATOM 700 N N . HIS A 1 90 ? 0.744 11.169 1.644 1.00 85.94 90 HIS A N 1
ATOM 701 C CA . HIS A 1 90 ? 1.273 12.490 2.010 1.00 85.94 90 HIS A CA 1
ATOM 702 C C . HIS A 1 90 ? 1.998 12.524 3.365 1.00 85.94 90 HIS A C 1
ATOM 704 O O . HIS A 1 90 ? 2.574 13.548 3.727 1.00 85.94 90 HIS A O 1
ATOM 710 N N . SER A 1 91 ? 1.966 11.437 4.139 1.00 81.50 91 SER A N 1
ATOM 711 C CA . SER A 1 91 ? 2.510 11.393 5.498 1.00 81.50 91 SER A CA 1
ATOM 712 C C . SER A 1 91 ? 3.881 10.721 5.535 1.00 81.50 91 SER A C 1
ATOM 714 O O . SER A 1 91 ? 3.955 9.499 5.611 1.00 81.50 91 SER A O 1
ATOM 716 N N . ASN A 1 92 ? 4.969 11.500 5.556 1.00 75.62 92 ASN A N 1
ATOM 717 C CA . ASN A 1 92 ? 6.346 10.990 5.695 1.00 75.62 92 ASN A CA 1
ATOM 718 C C . ASN A 1 92 ? 6.735 9.914 4.652 1.00 75.62 92 ASN A C 1
ATOM 720 O O . ASN A 1 92 ? 7.511 9.006 4.950 1.00 75.62 92 ASN A O 1
ATOM 724 N N . VAL A 1 93 ? 6.197 10.007 3.431 1.00 87.56 93 VAL A N 1
ATOM 725 C CA . VAL A 1 93 ? 6.485 9.086 2.318 1.00 87.56 93 VAL A CA 1
ATOM 726 C C . VAL A 1 93 ? 7.415 9.767 1.313 1.00 87.56 93 VAL A C 1
ATOM 728 O O . VAL A 1 93 ? 7.206 10.924 0.947 1.00 87.56 93 VAL A O 1
ATOM 731 N N . THR A 1 94 ? 8.446 9.055 0.856 1.00 91.00 94 THR A N 1
ATOM 732 C CA . THR A 1 94 ? 9.371 9.555 -0.170 1.00 91.00 94 THR A CA 1
ATOM 733 C C . THR A 1 94 ? 8.725 9.547 -1.556 1.00 91.00 94 THR A C 1
ATOM 735 O O . THR A 1 94 ? 7.807 8.773 -1.836 1.00 91.00 94 THR A O 1
ATOM 738 N N . GLN A 1 95 ? 9.217 10.389 -2.465 1.00 90.25 95 GLN A N 1
ATOM 739 C CA . GLN A 1 95 ? 8.723 10.418 -3.847 1.00 90.25 95 GLN A CA 1
ATOM 740 C C . GLN A 1 95 ? 8.963 9.081 -4.563 1.00 90.25 95 GLN A C 1
ATOM 742 O O . GLN A 1 95 ? 8.159 8.672 -5.399 1.00 90.25 95 GLN A O 1
ATOM 747 N N . GLU A 1 96 ? 10.031 8.366 -4.208 1.00 91.12 96 GLU A N 1
ATOM 748 C CA . GLU A 1 96 ? 10.327 7.016 -4.678 1.00 91.12 96 GLU A CA 1
ATOM 749 C C . GLU A 1 96 ? 9.252 6.022 -4.237 1.00 91.12 96 GLU A C 1
ATOM 751 O O . GLU A 1 96 ? 8.762 5.252 -5.060 1.00 91.12 96 GLU A O 1
ATOM 756 N N . ALA A 1 97 ? 8.829 6.062 -2.972 1.00 93.38 97 ALA A N 1
ATOM 757 C CA . ALA A 1 97 ? 7.784 5.180 -2.463 1.00 93.38 97 ALA A CA 1
ATOM 758 C C . ALA A 1 97 ? 6.435 5.438 -3.142 1.00 93.38 97 ALA A C 1
ATOM 760 O O . ALA A 1 97 ? 5.760 4.489 -3.547 1.00 93.38 97 ALA A O 1
ATOM 761 N N . ILE A 1 98 ? 6.075 6.710 -3.346 1.00 93.31 98 ILE A N 1
ATOM 762 C CA . ILE A 1 98 ? 4.881 7.079 -4.119 1.00 93.31 98 ILE A CA 1
ATOM 763 C C . ILE A 1 98 ? 4.998 6.531 -5.545 1.00 93.31 98 ILE A C 1
ATOM 765 O O . ILE A 1 98 ? 4.063 5.903 -6.040 1.00 93.31 98 ILE A O 1
ATOM 769 N N . ARG A 1 99 ? 6.154 6.706 -6.195 1.00 92.69 99 ARG A N 1
ATOM 770 C CA . ARG A 1 99 ? 6.397 6.222 -7.559 1.00 92.69 99 ARG A CA 1
ATOM 771 C C . ARG A 1 99 ? 6.255 4.702 -7.670 1.00 92.69 99 ARG A C 1
ATOM 773 O O . ARG A 1 99 ? 5.570 4.234 -8.573 1.00 92.69 99 ARG A O 1
ATOM 780 N N . LEU A 1 100 ? 6.821 3.942 -6.730 1.00 94.31 100 LEU A N 1
ATOM 781 C CA . LEU A 1 100 ? 6.675 2.484 -6.676 1.00 94.31 100 LEU A CA 1
ATOM 782 C C . LEU A 1 100 ? 5.206 2.060 -6.546 1.00 94.31 100 LEU A C 1
ATOM 784 O O . LEU A 1 100 ? 4.752 1.177 -7.271 1.00 94.31 100 LEU A O 1
ATOM 788 N N . VAL A 1 101 ? 4.447 2.702 -5.653 1.00 94.44 101 VAL A N 1
ATOM 789 C CA . VAL A 1 101 ? 3.017 2.412 -5.454 1.00 94.44 101 VAL A CA 1
ATOM 790 C C . VAL A 1 101 ? 2.195 2.748 -6.698 1.00 94.44 101 VAL A C 1
ATOM 792 O O . VAL A 1 101 ? 1.287 2.002 -7.062 1.00 94.44 101 VAL A O 1
ATOM 795 N N . VAL A 1 102 ? 2.527 3.841 -7.380 1.00 93.75 102 VAL A N 1
ATOM 796 C CA . VAL A 1 102 ? 1.867 4.250 -8.621 1.00 93.75 102 VAL A CA 1
ATOM 797 C C . VAL A 1 102 ? 2.186 3.289 -9.773 1.00 93.75 102 VAL A C 1
ATOM 799 O O . VAL A 1 102 ? 1.281 2.930 -10.528 1.00 93.75 102 VAL A O 1
ATOM 802 N N . TRP A 1 103 ? 3.425 2.808 -9.893 1.00 93.88 103 TRP A N 1
ATOM 803 C CA . TRP A 1 103 ? 3.773 1.771 -10.870 1.00 93.88 103 TRP A CA 1
ATOM 804 C C . TRP A 1 103 ? 3.066 0.450 -10.588 1.00 93.88 103 TRP A C 1
ATOM 806 O O . TRP A 1 103 ? 2.492 -0.122 -11.509 1.00 93.88 103 TRP A O 1
ATOM 816 N N . LEU A 1 104 ? 3.016 0.015 -9.324 1.00 94.19 104 LEU A N 1
ATOM 817 C CA . LEU A 1 104 ? 2.223 -1.147 -8.907 1.00 94.19 104 LEU A CA 1
ATOM 818 C C . LEU A 1 104 ? 0.746 -0.982 -9.274 1.00 94.19 104 LEU A C 1
ATOM 820 O O . LEU A 1 104 ? 0.109 -1.928 -9.728 1.00 94.19 104 LEU A O 1
ATOM 824 N N . ALA A 1 105 ? 0.198 0.224 -9.104 1.00 93.56 105 ALA A N 1
ATOM 825 C CA . ALA A 1 105 ? -1.184 0.495 -9.469 1.00 93.56 105 ALA A CA 1
ATOM 826 C C . ALA A 1 105 ? -1.418 0.495 -10.984 1.00 93.56 105 ALA A C 1
ATOM 828 O O . ALA A 1 105 ? -2.486 0.092 -11.439 1.00 93.56 105 ALA A O 1
ATOM 829 N N . THR A 1 106 ? -0.418 0.918 -11.756 1.00 92.25 106 THR A N 1
ATOM 830 C CA . THR A 1 106 ? -0.494 1.022 -13.217 1.00 92.25 106 THR A CA 1
ATOM 831 C C . THR A 1 106 ? -0.292 -0.334 -13.897 1.00 92.25 106 THR A C 1
ATOM 833 O O . THR A 1 106 ? -1.015 -0.658 -14.832 1.00 92.25 106 THR A O 1
ATOM 836 N N . ALA A 1 107 ? 0.633 -1.164 -13.404 1.00 88.75 107 ALA A N 1
ATOM 837 C CA . ALA A 1 107 ? 1.002 -2.439 -14.023 1.00 88.75 107 ALA A CA 1
ATOM 838 C C . ALA A 1 107 ? -0.132 -3.480 -14.062 1.00 88.75 107 ALA A C 1
ATOM 840 O O . ALA A 1 107 ? -0.004 -4.487 -14.749 1.00 88.75 107 ALA A O 1
ATOM 841 N N . CYS A 1 108 ? -1.224 -3.272 -13.314 1.00 82.69 108 CYS A N 1
ATOM 842 C CA . CYS A 1 108 ? -2.378 -4.177 -13.204 1.00 82.69 108 CYS A CA 1
ATOM 843 C C . CYS A 1 108 ? -2.060 -5.619 -12.756 1.00 82.69 108 CYS A C 1
ATOM 845 O O . CYS A 1 108 ? -2.982 -6.420 -12.612 1.00 82.69 108 CYS A O 1
ATOM 847 N N . ARG A 1 109 ? -0.791 -5.933 -12.470 1.00 89.06 109 ARG A N 1
ATOM 848 C CA . ARG A 1 109 ? -0.306 -7.191 -11.908 1.00 89.06 109 ARG A CA 1
ATOM 849 C C . ARG A 1 109 ? 0.684 -6.935 -10.766 1.00 89.06 109 ARG A C 1
ATOM 851 O O . ARG A 1 109 ? 1.235 -5.837 -10.666 1.00 89.06 109 ARG A O 1
ATOM 858 N N . PRO A 1 110 ? 0.927 -7.930 -9.900 1.00 93.44 110 PRO A N 1
ATOM 859 C CA . PRO A 1 110 ? 2.009 -7.864 -8.926 1.00 93.44 110 PRO A CA 1
ATOM 860 C C . PRO A 1 110 ? 3.355 -7.711 -9.640 1.00 93.44 110 PRO A C 1
ATOM 862 O O . PRO A 1 110 ? 3.556 -8.277 -10.717 1.00 93.44 110 PRO A O 1
ATOM 865 N N . LEU A 1 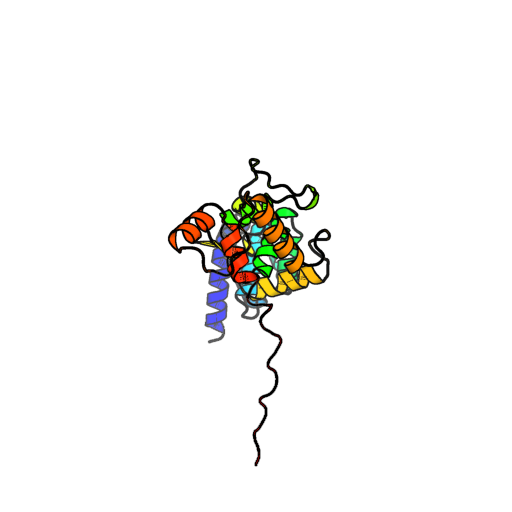111 ? 4.272 -6.964 -9.029 1.00 94.25 111 LEU A N 1
ATOM 866 C CA . LEU A 1 111 ? 5.618 -6.754 -9.563 1.00 94.25 111 LEU A CA 1
ATOM 867 C C . LEU A 1 111 ? 6.646 -7.447 -8.679 1.00 94.25 111 LEU A C 1
ATOM 869 O O . LEU A 1 111 ? 6.559 -7.390 -7.453 1.00 94.25 111 LEU A O 1
ATOM 873 N N . GLN A 1 112 ? 7.639 -8.080 -9.283 1.00 93.62 112 GLN A N 1
ATOM 874 C CA . GLN A 1 112 ? 8.767 -8.648 -8.566 1.00 93.62 112 GLN A CA 1
ATOM 875 C C . GLN A 1 112 ? 9.608 -7.535 -7.937 1.00 93.62 112 GLN A C 1
ATOM 877 O O . GLN A 1 112 ? 9.756 -6.442 -8.488 1.00 93.62 112 GLN A O 1
ATOM 882 N N . VAL A 1 113 ? 10.239 -7.818 -6.797 1.00 93.56 113 VAL A N 1
ATOM 883 C CA . VAL A 1 113 ? 11.165 -6.861 -6.165 1.00 93.56 113 VAL A CA 1
ATOM 884 C C . VAL A 1 113 ? 12.300 -6.482 -7.123 1.00 93.56 113 VAL A C 1
ATOM 886 O O . VAL A 1 113 ? 12.710 -5.325 -7.152 1.00 93.56 113 VAL A O 1
ATOM 889 N N . GLN A 1 114 ? 12.766 -7.420 -7.952 1.00 91.75 114 GLN A N 1
ATOM 890 C CA . GLN A 1 114 ? 13.792 -7.163 -8.966 1.00 91.75 114 GLN A CA 1
ATOM 891 C C . GLN A 1 114 ? 13.294 -6.235 -10.085 1.00 91.75 114 GLN A C 1
ATOM 893 O O . GLN A 1 114 ? 14.036 -5.344 -10.496 1.00 91.75 114 GLN A O 1
ATOM 898 N N . GLU A 1 115 ? 12.035 -6.374 -10.523 1.00 92.69 115 GLU A N 1
ATOM 899 C CA . GLU A 1 115 ? 11.406 -5.443 -11.471 1.00 92.69 115 GLU A CA 1
ATOM 900 C C . GLU A 1 115 ? 11.356 -4.028 -10.87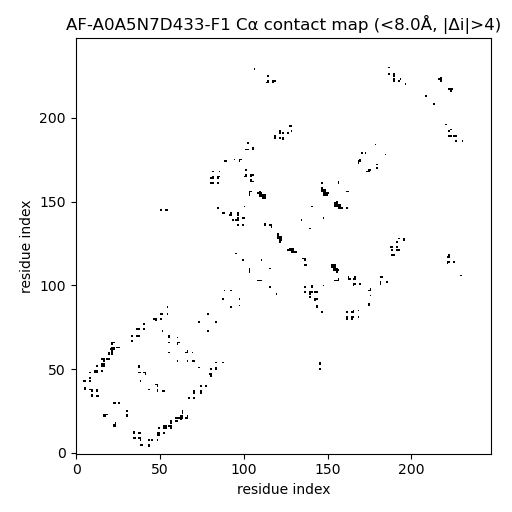7 1.00 92.69 115 GLU A C 1
ATOM 902 O O . GLU A 1 115 ? 11.763 -3.065 -11.522 1.00 92.69 115 GLU A O 1
ATOM 907 N N . LEU A 1 116 ? 10.943 -3.884 -9.615 1.00 94.00 116 LEU A N 1
ATOM 908 C CA . LEU A 1 116 ? 10.920 -2.580 -8.944 1.00 94.00 116 LEU A CA 1
ATOM 909 C C . LEU A 1 116 ? 12.324 -1.964 -8.820 1.00 94.00 116 LEU A C 1
ATOM 911 O O . LEU A 1 116 ? 12.499 -0.776 -9.094 1.00 94.00 116 LEU A O 1
ATOM 915 N N . SER A 1 117 ? 13.330 -2.762 -8.452 1.00 93.00 117 SER A N 1
ATOM 916 C CA . SER A 1 117 ? 14.730 -2.319 -8.401 1.00 93.00 117 SER A CA 1
ATOM 917 C C . SER A 1 117 ? 15.226 -1.843 -9.768 1.00 93.00 117 SER A C 1
ATOM 919 O O . SER A 1 117 ? 15.851 -0.784 -9.866 1.00 93.00 117 SER A O 1
ATOM 921 N N . ALA A 1 118 ? 14.910 -2.582 -10.834 1.00 91.50 118 ALA A N 1
ATOM 922 C CA . ALA A 1 118 ? 15.276 -2.220 -12.198 1.00 91.50 118 ALA A CA 1
ATOM 923 C C . ALA A 1 118 ? 14.530 -0.964 -12.690 1.00 91.50 118 ALA A C 1
ATOM 925 O O . ALA A 1 118 ? 15.127 -0.104 -13.330 1.00 91.50 118 ALA A O 1
ATOM 926 N N . LEU A 1 119 ? 13.250 -0.782 -12.344 1.00 92.44 119 LEU A N 1
ATOM 927 C CA . LEU A 1 119 ? 12.515 0.446 -12.676 1.00 92.44 119 LEU A CA 1
ATOM 928 C C . LEU A 1 119 ? 13.124 1.682 -12.005 1.00 92.44 119 LEU A C 1
ATOM 930 O O . LEU A 1 119 ? 13.201 2.754 -12.619 1.00 92.44 119 LEU A O 1
ATOM 934 N N . LEU A 1 120 ? 13.574 1.536 -10.755 1.00 91.94 120 LEU A N 1
ATOM 935 C CA . LEU A 1 120 ? 14.260 2.599 -10.029 1.00 91.94 120 LEU A CA 1
ATOM 936 C C . LEU A 1 120 ? 15.617 2.927 -10.663 1.00 91.94 120 LEU A C 1
ATOM 938 O O . LEU A 1 120 ? 15.946 4.111 -10.782 1.00 91.94 120 LEU A O 1
ATOM 942 N N . SER A 1 121 ? 16.398 1.926 -11.085 1.00 91.38 121 SER A N 1
ATOM 943 C CA . SER A 1 121 ? 17.759 2.121 -11.615 1.00 91.38 121 SER A CA 1
ATOM 944 C C . SER A 1 121 ? 17.811 2.962 -12.899 1.00 91.38 121 SER A C 1
ATOM 946 O O . SER A 1 121 ? 18.827 3.612 -13.160 1.00 91.38 121 SER A O 1
ATOM 948 N N . ILE A 1 122 ? 16.707 3.034 -13.650 1.00 90.94 122 ILE A N 1
ATOM 949 C CA . ILE A 1 122 ? 16.586 3.798 -14.896 1.00 90.94 122 ILE A CA 1
ATOM 950 C C . ILE A 1 122 ? 16.498 5.308 -14.625 1.00 90.94 122 ILE A C 1
ATOM 952 O O . ILE A 1 122 ? 15.527 5.816 -14.049 1.00 90.94 122 ILE A O 1
ATOM 956 N N . GLN A 1 123 ? 17.486 6.050 -15.130 1.00 88.06 123 GLN A N 1
ATOM 957 C CA . GLN A 1 123 ? 17.475 7.512 -15.202 1.00 88.06 123 GLN A CA 1
ATOM 958 C C . GLN A 1 123 ? 17.118 7.958 -16.622 1.00 88.06 123 GLN A C 1
ATOM 960 O O . GLN A 1 123 ? 17.989 8.028 -17.490 1.00 88.06 123 GLN A O 1
ATOM 965 N N . GLN A 1 124 ? 15.837 8.274 -16.848 1.00 86.38 124 GLN A N 1
ATOM 966 C CA . GLN A 1 124 ? 15.330 8.726 -18.152 1.00 86.38 124 GLN A CA 1
ATOM 967 C C . GLN A 1 124 ? 16.070 9.972 -18.655 1.00 86.38 124 GLN A C 1
ATOM 969 O O . GLN A 1 124 ? 16.533 9.972 -19.793 1.00 86.38 124 GLN A O 1
ATOM 974 N N . ASP A 1 125 ? 16.282 10.971 -17.791 1.00 85.31 125 ASP A N 1
ATOM 975 C CA . ASP A 1 125 ? 16.934 12.238 -18.164 1.00 85.31 125 ASP A CA 1
ATOM 976 C C . ASP A 1 125 ? 18.380 12.054 -18.640 1.00 85.31 125 ASP A C 1
ATOM 978 O O . ASP A 1 125 ? 18.863 12.791 -19.495 1.00 85.31 125 ASP A O 1
ATOM 982 N N . LYS A 1 126 ? 19.082 11.050 -18.098 1.00 86.94 126 LYS A N 1
ATOM 983 C CA . LYS A 1 126 ? 20.472 10.740 -18.465 1.00 86.94 126 LYS A CA 1
ATOM 984 C C . LYS A 1 126 ? 20.589 9.615 -19.487 1.00 86.94 126 LYS A C 1
ATOM 986 O O . LYS A 1 126 ? 21.710 9.285 -19.862 1.00 86.94 126 LYS A O 1
ATOM 991 N N . GLN A 1 127 ? 19.466 9.014 -19.889 1.00 88.12 127 GLN A N 1
ATOM 992 C CA . GLN A 1 127 ? 19.397 7.826 -20.742 1.00 88.12 127 GLN A CA 1
ATOM 993 C C . GLN A 1 127 ? 20.351 6.704 -20.293 1.00 88.12 127 GLN A C 1
ATOM 995 O O . GLN A 1 127 ? 21.094 6.150 -21.100 1.00 88.12 127 GLN A O 1
ATOM 1000 N N . LYS A 1 128 ? 20.367 6.392 -18.989 1.00 89.31 128 LYS A N 1
ATOM 1001 C CA . LYS A 1 128 ? 21.287 5.407 -18.388 1.00 89.31 128 LYS A CA 1
ATOM 1002 C C . LYS A 1 128 ? 20.604 4.528 -17.341 1.00 89.31 128 LYS A C 1
ATOM 1004 O O . LYS A 1 128 ? 19.665 4.963 -16.672 1.00 89.31 128 LYS A O 1
ATOM 1009 N N . ILE A 1 129 ? 21.135 3.318 -17.169 1.00 87.31 129 ILE A N 1
ATOM 1010 C CA . ILE A 1 129 ? 20.852 2.417 -16.044 1.00 87.31 129 ILE A CA 1
ATOM 1011 C C . ILE A 1 129 ? 21.981 2.597 -15.026 1.00 87.31 129 ILE A C 1
ATOM 1013 O O . ILE A 1 129 ? 23.150 2.589 -15.404 1.00 87.31 129 ILE A O 1
ATOM 1017 N N . ILE A 1 130 ? 21.644 2.811 -13.753 1.00 86.50 130 ILE A N 1
ATOM 1018 C CA . ILE A 1 130 ? 22.636 2.973 -12.683 1.00 86.50 130 ILE A CA 1
ATOM 1019 C C . ILE A 1 130 ? 22.517 1.824 -11.683 1.00 86.50 130 ILE A C 1
ATOM 1021 O O . ILE A 1 130 ? 21.511 1.728 -10.984 1.00 86.50 130 ILE A O 1
ATOM 1025 N N . GLU A 1 131 ? 23.576 1.025 -11.568 1.00 69.00 131 GLU A N 1
ATOM 1026 C CA . GLU A 1 131 ? 23.689 -0.149 -10.680 1.00 69.00 131 GLU A CA 1
ATOM 1027 C C . GLU A 1 131 ? 24.062 0.188 -9.222 1.00 69.00 131 GLU A C 1
ATOM 1029 O O . GLU A 1 131 ? 24.463 -0.680 -8.458 1.00 69.00 131 GLU A O 1
ATOM 1034 N N . GLN A 1 132 ? 23.978 1.457 -8.825 1.00 60.47 132 GLN A N 1
ATOM 1035 C CA . GLN A 1 132 ? 24.424 1.915 -7.507 1.00 60.47 132 GLN A CA 1
ATOM 1036 C C . GLN A 1 132 ? 23.624 1.249 -6.374 1.00 60.47 132 GLN A C 1
ATOM 1038 O O . GLN A 1 132 ? 22.442 0.959 -6.572 1.00 60.47 132 GLN A O 1
ATOM 1043 N N . ASP A 1 133 ? 24.252 1.084 -5.199 1.00 65.62 133 ASP A N 1
ATOM 1044 C CA . ASP A 1 133 ? 23.643 0.618 -3.939 1.00 65.62 133 ASP A CA 1
ATOM 1045 C C . ASP A 1 133 ? 22.442 1.491 -3.561 1.00 65.62 133 ASP A C 1
ATOM 1047 O O . ASP A 1 133 ? 22.528 2.473 -2.819 1.00 65.62 133 ASP A O 1
ATOM 1051 N N . ARG A 1 134 ? 21.297 1.159 -4.145 1.00 76.38 134 ARG A N 1
ATOM 1052 C CA . ARG A 1 134 ? 20.024 1.792 -3.856 1.00 76.38 134 ARG A CA 1
ATOM 1053 C C . ARG A 1 134 ? 19.373 1.059 -2.709 1.00 76.38 134 ARG A C 1
ATOM 1055 O O . ARG A 1 134 ? 19.481 -0.158 -2.566 1.00 76.38 134 ARG A O 1
ATOM 1062 N N . GLU A 1 135 ? 18.640 1.825 -1.919 1.00 86.06 135 GLU A N 1
ATOM 1063 C CA . GLU A 1 135 ? 17.767 1.260 -0.912 1.00 86.06 135 GLU A CA 1
ATOM 1064 C C . GLU A 1 135 ? 16.819 0.231 -1.556 1.00 86.06 135 GLU A C 1
ATOM 1066 O O . GLU A 1 135 ? 16.255 0.460 -2.630 1.00 86.06 135 GLU A O 1
ATOM 1071 N N . SER A 1 136 ? 16.669 -0.927 -0.908 1.00 91.12 136 SER A N 1
ATOM 1072 C CA . SER A 1 136 ? 15.787 -1.991 -1.392 1.00 91.12 136 SER A CA 1
ATOM 1073 C C . SER A 1 136 ? 14.357 -1.461 -1.575 1.00 91.12 136 SER A C 1
ATOM 1075 O O . SER A 1 136 ? 13.854 -0.792 -0.665 1.00 91.12 136 SER A O 1
ATOM 1077 N N . PRO A 1 137 ? 13.637 -1.827 -2.658 1.00 93.31 137 PRO A N 1
ATOM 1078 C CA . PRO A 1 137 ? 12.237 -1.442 -2.840 1.00 93.31 137 PRO A CA 1
ATOM 1079 C C . PRO A 1 137 ? 11.353 -1.770 -1.632 1.00 93.31 137 PRO A C 1
ATOM 1081 O O . PRO A 1 137 ? 10.408 -1.045 -1.340 1.00 93.31 137 PRO A O 1
ATOM 1084 N N . LEU A 1 138 ? 11.677 -2.835 -0.891 1.00 93.69 138 LEU A N 1
ATOM 1085 C CA . LEU A 1 138 ? 10.944 -3.223 0.315 1.00 93.69 138 LEU A CA 1
ATOM 1086 C C . LEU A 1 138 ? 11.122 -2.228 1.471 1.00 93.69 138 LEU A C 1
ATOM 1088 O O . LEU A 1 138 ? 10.175 -2.006 2.223 1.00 93.69 138 LEU A O 1
ATOM 1092 N N . GLN A 1 139 ? 12.305 -1.623 1.608 1.00 93.31 139 GLN A N 1
ATOM 1093 C CA . GLN A 1 139 ? 12.554 -0.585 2.613 1.00 93.31 139 GLN A CA 1
ATOM 1094 C C . GLN A 1 139 ? 11.886 0.729 2.202 1.00 93.31 139 GLN A C 1
ATOM 1096 O O . GLN A 1 139 ? 11.165 1.317 3.007 1.00 93.31 139 GLN A O 1
ATOM 1101 N N . ILE A 1 140 ? 11.989 1.098 0.919 1.00 94.19 140 ILE A N 1
ATOM 1102 C CA . ILE A 1 140 ? 11.305 2.270 0.351 1.00 94.19 140 ILE A CA 1
ATOM 1103 C C . ILE A 1 140 ? 9.783 2.167 0.556 1.00 94.19 140 ILE A C 1
ATOM 1105 O O . ILE A 1 140 ? 9.129 3.150 0.888 1.00 94.19 140 ILE A O 1
ATOM 1109 N N . LEU A 1 141 ? 9.196 0.975 0.405 1.00 94.06 141 LEU A N 1
ATOM 1110 C CA . LEU A 1 141 ? 7.755 0.745 0.575 1.00 94.06 141 LEU A CA 1
ATOM 1111 C C . LEU A 1 141 ? 7.296 0.622 2.037 1.00 94.06 141 LEU A C 1
ATOM 1113 O O . LEU A 1 141 ? 6.090 0.566 2.291 1.00 94.06 141 LEU A O 1
ATOM 1117 N N . LYS A 1 142 ? 8.209 0.591 3.014 1.00 91.25 142 LYS A N 1
ATOM 1118 C CA . LYS A 1 142 ? 7.867 0.426 4.436 1.00 91.25 142 LYS A CA 1
ATOM 1119 C C . LYS A 1 142 ? 6.869 1.482 4.950 1.00 91.25 142 LYS A C 1
ATOM 1121 O O . LYS A 1 142 ? 5.909 1.070 5.607 1.00 91.25 142 LYS A O 1
ATOM 1126 N N . PRO A 1 143 ? 6.989 2.787 4.620 1.00 90.19 143 PRO A N 1
ATOM 1127 C CA . PRO A 1 143 ? 6.017 3.809 5.032 1.00 90.19 143 PRO A CA 1
ATOM 1128 C C . PRO A 1 143 ? 4.604 3.593 4.466 1.00 90.19 143 PRO A C 1
ATOM 1130 O O . PRO A 1 143 ? 3.627 4.073 5.030 1.00 90.19 143 PRO A O 1
ATOM 1133 N N . VAL A 1 144 ? 4.476 2.841 3.368 1.00 91.69 144 VAL A N 1
ATOM 1134 C CA . VAL A 1 144 ? 3.211 2.554 2.668 1.00 91.69 144 VAL A CA 1
ATOM 1135 C C . VAL A 1 144 ? 2.799 1.079 2.776 1.00 91.69 144 VAL A C 1
ATOM 1137 O O . VAL A 1 144 ? 1.940 0.604 2.032 1.00 91.69 144 VAL A O 1
ATOM 1140 N N . ALA A 1 145 ? 3.337 0.335 3.750 1.00 90.06 145 ALA A N 1
ATOM 1141 C CA . ALA A 1 145 ? 3.014 -1.080 3.997 1.00 90.06 145 ALA A CA 1
ATOM 1142 C C . ALA A 1 145 ? 1.532 -1.332 4.368 1.00 90.06 145 ALA A C 1
ATOM 1144 O O . ALA A 1 145 ? 1.037 -2.473 4.399 1.00 90.06 145 ALA A O 1
ATOM 1145 N N . SER A 1 146 ? 0.784 -0.266 4.663 1.00 89.75 146 SER A N 1
ATOM 1146 C CA . SER A 1 146 ? -0.670 -0.299 4.799 1.00 89.75 146 SER A CA 1
ATOM 1147 C C . SER A 1 146 ? -1.385 -0.549 3.468 1.00 89.75 146 SER A C 1
ATOM 1149 O O . SER A 1 146 ? -2.442 -1.180 3.495 1.00 89.75 146 SER A O 1
ATOM 1151 N N . LEU A 1 147 ? -0.778 -0.165 2.340 1.00 93.62 147 LEU A N 1
ATOM 1152 C CA . LEU A 1 147 ? -1.312 -0.269 0.978 1.00 93.62 147 LEU A CA 1
ATOM 1153 C C . LEU A 1 147 ? -0.797 -1.503 0.229 1.00 93.62 147 LEU A C 1
ATOM 1155 O O . LEU A 1 147 ? -1.532 -2.084 -0.571 1.00 93.62 147 LEU A O 1
ATOM 1159 N N . VAL A 1 148 ? 0.434 -1.929 0.526 1.00 94.75 148 VAL A N 1
ATOM 1160 C CA . VAL A 1 148 ? 1.112 -3.040 -0.161 1.00 94.75 148 VAL A CA 1
ATOM 1161 C C . VAL A 1 148 ? 1.368 -4.244 0.745 1.00 94.75 148 VAL A C 1
ATOM 1163 O O . VAL A 1 148 ? 1.338 -4.149 1.978 1.00 94.75 148 VAL A O 1
ATOM 1166 N N . PHE A 1 149 ? 1.611 -5.403 0.142 1.00 94.12 149 PHE A N 1
ATOM 1167 C CA . PHE A 1 149 ? 2.178 -6.573 0.809 1.00 94.12 149 PHE A CA 1
ATOM 1168 C C . PHE A 1 149 ? 3.140 -7.316 -0.114 1.00 94.12 149 PHE A C 1
ATOM 1170 O O . PHE A 1 149 ? 3.065 -7.165 -1.329 1.00 94.12 149 PHE A O 1
ATOM 1177 N N . THR A 1 150 ? 4.016 -8.125 0.476 1.00 94.94 150 THR A N 1
ATOM 1178 C CA . THR A 1 150 ? 5.008 -8.910 -0.262 1.00 94.94 150 THR A CA 1
ATOM 1179 C C . THR A 1 150 ? 4.801 -10.391 0.021 1.00 94.94 150 THR A C 1
ATOM 1181 O O . THR A 1 150 ? 4.633 -10.777 1.178 1.00 94.94 150 THR A O 1
ATOM 1184 N N . GLN A 1 151 ? 4.819 -11.215 -1.024 1.00 93.19 151 GLN A N 1
ATOM 1185 C CA . GLN A 1 151 ? 4.756 -12.674 -0.943 1.00 93.19 151 GLN A CA 1
ATOM 1186 C C . GLN A 1 151 ? 5.594 -13.262 -2.078 1.00 93.19 151 GLN A C 1
ATOM 1188 O O . GLN A 1 151 ? 5.464 -12.817 -3.210 1.00 93.19 151 GLN A O 1
ATOM 1193 N N . ASN A 1 152 ? 6.449 -14.250 -1.794 1.00 92.31 152 ASN A N 1
ATOM 1194 C CA . ASN A 1 152 ? 7.275 -14.929 -2.805 1.00 92.31 152 ASN A CA 1
ATOM 1195 C C . ASN A 1 152 ? 8.041 -13.957 -3.728 1.00 92.31 152 ASN A C 1
ATOM 1197 O O . ASN A 1 152 ? 8.059 -14.128 -4.940 1.00 92.31 152 ASN A O 1
ATOM 1201 N N . ASN A 1 153 ? 8.633 -12.901 -3.156 1.00 91.62 153 ASN A N 1
ATOM 1202 C CA . ASN A 1 153 ? 9.348 -11.844 -3.886 1.00 91.62 153 ASN A CA 1
ATO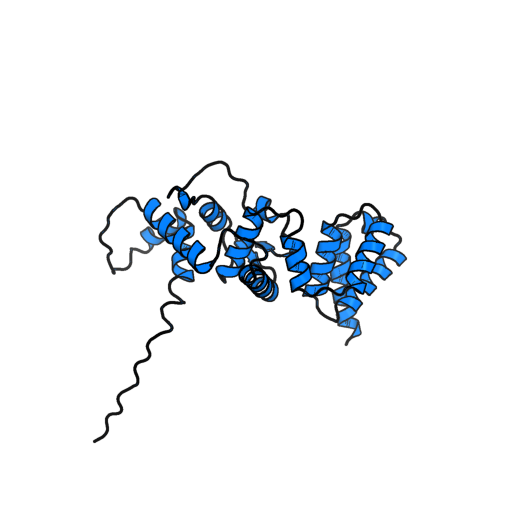M 1203 C C . ASN A 1 153 ? 8.496 -11.007 -4.869 1.00 91.62 153 ASN A C 1
ATOM 1205 O O . ASN A 1 153 ? 9.043 -10.200 -5.618 1.00 91.62 153 ASN A O 1
ATOM 1209 N N . LEU A 1 154 ? 7.171 -11.153 -4.836 1.00 94.25 154 LEU A N 1
ATOM 1210 C CA . LEU A 1 154 ? 6.206 -10.309 -5.534 1.00 94.25 154 LEU A CA 1
ATOM 1211 C C . LEU A 1 154 ? 5.604 -9.293 -4.566 1.00 94.25 154 LEU A C 1
ATOM 1213 O O . LEU A 1 154 ? 5.293 -9.610 -3.415 1.00 94.25 154 LEU A O 1
ATOM 1217 N N . VAL A 1 155 ? 5.422 -8.071 -5.048 1.00 96.38 155 VAL A N 1
ATOM 1218 C CA . VAL A 1 155 ? 4.795 -6.962 -4.341 1.00 96.38 155 VAL A CA 1
ATOM 1219 C C . VAL A 1 155 ? 3.410 -6.730 -4.928 1.00 96.38 155 VAL A C 1
ATOM 1221 O O . VAL A 1 155 ? 3.239 -6.562 -6.134 1.00 96.38 155 VAL A O 1
ATOM 1224 N N . PHE A 1 156 ? 2.417 -6.706 -4.050 1.00 95.56 156 PHE A N 1
ATOM 1225 C CA . PHE A 1 156 ? 1.003 -6.628 -4.381 1.00 95.56 156 PHE A CA 1
ATOM 1226 C C . PHE A 1 156 ? 0.376 -5.396 -3.736 1.00 95.56 156 PHE A C 1
ATOM 1228 O O . PHE A 1 156 ? 0.695 -5.047 -2.594 1.00 95.56 156 PHE A O 1
ATOM 1235 N N . LEU A 1 157 ? -0.608 -4.802 -4.410 1.00 95.19 157 LEU A N 1
ATOM 1236 C CA . LEU A 1 157 ? -1.585 -3.949 -3.737 1.00 95.19 157 LEU A CA 1
ATOM 1237 C C . LEU A 1 157 ? -2.541 -4.821 -2.921 1.00 95.19 157 LEU A C 1
ATOM 1239 O O . LEU A 1 157 ? -2.959 -5.890 -3.354 1.00 95.19 157 LEU A O 1
ATOM 1243 N N . ARG A 1 158 ? -2.913 -4.365 -1.723 1.00 92.44 158 ARG A N 1
ATOM 1244 C CA . ARG A 1 158 ? -3.758 -5.159 -0.814 1.00 92.44 158 ARG A CA 1
ATOM 1245 C C . ARG A 1 158 ? -5.206 -5.321 -1.270 1.00 92.44 158 ARG A C 1
ATOM 1247 O O . ARG A 1 158 ? -5.896 -6.160 -0.698 1.00 92.44 158 ARG A O 1
ATOM 1254 N N . HIS A 1 159 ? -5.683 -4.483 -2.188 1.00 92.38 159 HIS A N 1
ATOM 1255 C CA . HIS A 1 159 ? -7.074 -4.476 -2.636 1.00 92.38 159 HIS A CA 1
ATOM 1256 C C . HIS A 1 159 ? -7.233 -3.664 -3.935 1.00 92.38 159 HIS A C 1
ATOM 1258 O O . HIS A 1 159 ? -6.619 -2.608 -4.065 1.00 92.38 159 HIS A O 1
ATOM 1264 N N . ASP A 1 160 ? -8.138 -4.060 -4.833 1.00 89.12 160 ASP A N 1
ATOM 1265 C CA . ASP A 1 160 ? -8.394 -3.342 -6.099 1.00 89.12 160 ASP A CA 1
ATOM 1266 C C . ASP A 1 160 ? -8.860 -1.895 -5.887 1.00 89.12 160 ASP A C 1
ATOM 1268 O O . ASP A 1 160 ? -8.299 -0.967 -6.450 1.00 89.12 160 ASP A O 1
ATOM 1272 N N . ARG A 1 161 ? -9.788 -1.652 -4.953 1.00 92.56 161 ARG A N 1
ATOM 1273 C CA . ARG A 1 161 ? -10.136 -0.285 -4.515 1.00 92.56 161 ARG A CA 1
ATOM 1274 C C . ARG A 1 161 ? -8.946 0.582 -4.081 1.00 92.56 161 ARG A C 1
ATOM 1276 O O . ARG A 1 161 ? -9.038 1.802 -4.198 1.00 92.56 161 ARG A O 1
ATOM 1283 N N . ILE A 1 162 ? -7.854 0.000 -3.567 1.00 94.38 162 ILE A N 1
ATOM 1284 C CA . ILE A 1 162 ? -6.634 0.770 -3.271 1.00 94.38 162 ILE A CA 1
ATOM 1285 C C . ILE A 1 162 ? -5.991 1.221 -4.585 1.00 94.38 162 ILE A C 1
ATOM 1287 O O . ILE A 1 162 ? -5.648 2.393 -4.700 1.00 94.38 162 ILE A O 1
ATOM 1291 N N . ARG A 1 163 ? -5.899 0.328 -5.581 1.00 93.88 163 ARG A N 1
ATOM 1292 C CA . ARG A 1 163 ? -5.417 0.637 -6.937 1.00 93.88 163 ARG A CA 1
ATOM 1293 C C . ARG A 1 163 ? -6.180 1.807 -7.543 1.00 93.88 163 ARG A C 1
ATOM 1295 O O . ARG A 1 163 ? -5.568 2.807 -7.905 1.00 93.88 163 ARG A O 1
ATOM 1302 N N . ASP A 1 164 ? -7.503 1.696 -7.595 1.00 93.50 164 ASP A N 1
ATOM 1303 C CA . ASP A 1 164 ? -8.351 2.704 -8.233 1.00 93.50 164 ASP A CA 1
ATOM 1304 C C . ASP A 1 164 ? -8.228 4.057 -7.517 1.00 93.50 164 ASP A C 1
ATOM 1306 O O . ASP A 1 164 ? -8.068 5.088 -8.165 1.00 93.50 164 ASP A O 1
ATOM 1310 N N . SER A 1 165 ? -8.179 4.050 -6.178 1.00 94.00 165 SER A N 1
ATOM 1311 C CA . SER A 1 165 ? -7.968 5.271 -5.391 1.00 94.00 165 SER A CA 1
ATOM 1312 C C . SER A 1 165 ? -6.596 5.902 -5.647 1.00 94.00 165 SER A C 1
ATOM 1314 O O . SER A 1 165 ? -6.507 7.120 -5.757 1.00 94.00 165 SER A O 1
ATOM 1316 N N . ILE A 1 166 ? -5.521 5.107 -5.747 1.00 93.81 166 ILE A N 1
ATOM 1317 C CA . ILE A 1 166 ? -4.170 5.611 -6.055 1.00 93.81 166 ILE A CA 1
ATOM 1318 C C . ILE A 1 166 ? -4.158 6.282 -7.429 1.00 93.81 166 ILE A C 1
ATOM 1320 O O . ILE A 1 166 ? -3.646 7.394 -7.552 1.00 93.81 166 ILE A O 1
ATOM 1324 N N . LEU A 1 167 ? -4.726 5.627 -8.446 1.00 91.94 167 LEU A N 1
ATOM 1325 C CA . LEU A 1 167 ? -4.777 6.163 -9.807 1.00 91.94 167 LEU A CA 1
ATOM 1326 C C . LEU A 1 167 ? -5.636 7.428 -9.879 1.00 91.94 167 LEU A C 1
ATOM 1328 O O . LEU A 1 167 ? -5.246 8.393 -10.531 1.00 91.94 167 LEU A O 1
ATOM 1332 N N . GLU A 1 168 ? -6.766 7.466 -9.171 1.00 91.69 168 GLU A N 1
ATOM 1333 C CA . GLU A 1 168 ? -7.585 8.672 -9.062 1.00 91.69 168 GLU A CA 1
ATOM 1334 C C . GLU A 1 168 ? -6.790 9.813 -8.412 1.00 91.69 168 GLU A C 1
ATOM 1336 O O . GLU A 1 168 ? -6.698 10.895 -8.986 1.00 91.69 168 GLU A O 1
ATOM 1341 N N . ILE A 1 169 ? -6.153 9.579 -7.260 1.00 91.25 169 ILE A N 1
ATOM 1342 C CA . ILE A 1 169 ? -5.342 10.589 -6.560 1.00 91.25 169 ILE A CA 1
ATOM 1343 C C . ILE A 1 169 ? -4.196 11.096 -7.451 1.00 91.25 169 ILE A C 1
ATOM 1345 O O . ILE A 1 169 ? -3.930 12.300 -7.486 1.00 91.25 169 ILE A O 1
ATOM 1349 N N . PHE A 1 170 ? -3.540 10.191 -8.180 1.00 89.62 170 PHE A N 1
ATOM 1350 C CA . PHE A 1 170 ? -2.490 10.523 -9.136 1.00 89.62 170 PHE A CA 1
ATOM 1351 C C . PHE A 1 170 ? -3.009 11.419 -10.269 1.00 89.62 170 PHE A C 1
ATOM 1353 O O . PHE A 1 170 ? -2.443 12.483 -10.510 1.00 89.62 170 PHE A O 1
ATOM 1360 N N . ASN A 1 171 ? -4.111 11.034 -10.917 1.00 86.31 171 ASN A N 1
ATOM 1361 C CA . ASN A 1 171 ? -4.678 11.757 -12.060 1.00 86.31 171 ASN A CA 1
ATOM 1362 C C . ASN A 1 171 ? -5.180 13.163 -11.695 1.00 86.31 171 ASN A C 1
ATOM 1364 O O . ASN A 1 171 ? -5.199 14.046 -12.548 1.00 86.31 171 ASN A O 1
ATOM 1368 N N . HIS A 1 172 ? -5.542 13.392 -10.431 1.00 85.06 172 HIS A N 1
ATOM 1369 C CA . HIS A 1 172 ? -5.886 14.724 -9.924 1.00 85.06 172 HIS A CA 1
ATOM 1370 C C . HIS A 1 172 ? -4.652 15.590 -9.592 1.00 85.06 172 HIS A C 1
ATOM 1372 O O . HIS A 1 172 ? -4.810 16.714 -9.126 1.00 85.06 172 HIS A O 1
ATOM 1378 N N . GLY A 1 173 ? -3.429 15.098 -9.835 1.00 73.88 173 GLY A N 1
ATOM 1379 C CA . GLY A 1 173 ? -2.178 15.851 -9.688 1.00 73.88 173 GLY A CA 1
ATOM 1380 C C . GLY A 1 173 ? -1.649 15.959 -8.256 1.00 73.88 173 GLY A C 1
ATOM 1381 O O . GLY A 1 173 ? -0.732 16.736 -8.005 1.00 73.88 173 GLY A O 1
ATOM 1382 N N . ASN A 1 174 ? -2.197 15.188 -7.312 1.00 69.19 174 ASN A N 1
ATOM 1383 C CA . ASN A 1 174 ? -1.978 15.439 -5.885 1.00 69.19 174 ASN A CA 1
ATOM 1384 C C . ASN A 1 174 ? -0.716 14.788 -5.301 1.00 69.19 174 ASN A C 1
ATOM 1386 O O . ASN A 1 174 ? -0.276 15.212 -4.245 1.00 69.19 174 ASN A O 1
ATOM 1390 N N . ILE A 1 175 ? -0.125 13.768 -5.937 1.00 75.19 175 ILE A N 1
ATOM 1391 C CA . ILE A 1 175 ? 0.942 12.964 -5.295 1.00 75.19 175 ILE A CA 1
ATOM 1392 C C . ILE A 1 175 ? 2.279 12.926 -6.037 1.00 75.19 175 ILE A C 1
ATOM 1394 O O . ILE A 1 175 ? 3.298 12.654 -5.406 1.00 75.19 175 ILE A O 1
ATOM 1398 N N . LEU A 1 176 ? 2.316 13.194 -7.348 1.00 76.94 176 LEU A N 1
ATOM 1399 C CA . LEU A 1 176 ? 3.557 13.098 -8.120 1.00 76.94 176 LEU A CA 1
ATOM 1400 C C . LEU A 1 176 ? 3.570 14.073 -9.308 1.00 76.94 176 LEU A C 1
ATOM 1402 O O . LEU A 1 176 ? 3.084 13.769 -10.390 1.00 76.94 176 LEU A O 1
ATOM 1406 N N . LEU A 1 177 ? 4.164 15.252 -9.119 1.00 67.94 177 LEU A N 1
ATOM 1407 C CA . LEU A 1 177 ? 4.168 16.318 -10.135 1.00 67.94 177 LEU A CA 1
ATOM 1408 C C . LEU A 1 177 ? 5.085 16.027 -11.337 1.00 67.94 177 LEU A C 1
ATOM 1410 O O . LEU A 1 177 ? 4.918 16.611 -12.405 1.00 67.94 177 LEU A O 1
ATOM 1414 N N . SER A 1 178 ? 6.068 15.138 -11.161 1.00 72.19 178 SER A N 1
ATOM 1415 C CA . SER A 1 178 ? 7.063 14.811 -12.192 1.00 72.19 178 SER A CA 1
ATOM 1416 C C . SER A 1 178 ? 6.539 13.867 -13.276 1.00 72.19 178 SER A C 1
ATOM 1418 O O . SER A 1 178 ? 7.068 13.870 -14.384 1.00 72.19 178 SER A O 1
ATOM 1420 N N . ILE A 1 179 ? 5.488 13.091 -12.993 1.00 77.19 179 ILE A N 1
ATOM 1421 C CA . ILE A 1 179 ? 4.883 12.171 -13.958 1.00 77.19 179 ILE A CA 1
ATOM 1422 C C . ILE A 1 179 ? 3.490 12.692 -14.286 1.00 77.19 179 ILE A C 1
ATOM 1424 O O . ILE A 1 179 ? 2.652 12.828 -13.406 1.00 77.19 179 ILE A O 1
ATOM 1428 N N . LYS A 1 180 ? 3.234 12.967 -15.568 1.00 79.81 180 LYS A N 1
ATOM 1429 C CA . LYS A 1 180 ? 1.903 13.375 -16.053 1.00 79.81 180 LYS A CA 1
ATOM 1430 C C . LYS A 1 180 ? 1.049 12.190 -16.498 1.00 79.81 180 LYS A C 1
ATOM 1432 O O . LYS A 1 180 ? -0.172 12.270 -16.491 1.00 79.81 180 LYS A O 1
ATOM 1437 N N . ASN A 1 181 ? 1.693 11.103 -16.920 1.00 84.69 181 ASN A N 1
ATOM 1438 C CA . ASN A 1 181 ? 1.041 9.882 -17.374 1.00 84.69 181 ASN A CA 1
ATOM 1439 C C . ASN A 1 181 ? 1.918 8.684 -16.997 1.00 84.69 181 ASN A C 1
ATOM 1441 O O . ASN A 1 181 ? 3.046 8.563 -17.472 1.00 84.69 181 ASN A O 1
ATOM 1445 N N . THR A 1 182 ? 1.401 7.814 -16.136 1.00 86.50 182 THR A N 1
ATOM 1446 C CA . THR A 1 182 ? 2.160 6.690 -15.570 1.00 86.50 182 THR A CA 1
ATOM 1447 C C . THR A 1 182 ? 2.337 5.544 -16.542 1.00 86.50 182 THR A C 1
ATOM 1449 O O . THR A 1 182 ? 3.386 4.908 -16.530 1.00 86.50 182 THR A O 1
ATOM 1452 N N . ASN A 1 183 ? 1.359 5.316 -17.421 1.00 87.88 183 ASN A N 1
ATOM 1453 C CA . ASN A 1 183 ? 1.485 4.341 -18.500 1.00 87.88 183 ASN A CA 1
ATOM 1454 C C . ASN A 1 183 ? 2.606 4.753 -19.457 1.00 87.88 183 ASN A C 1
ATOM 1456 O O . ASN A 1 183 ? 3.448 3.935 -19.815 1.00 87.88 183 ASN A O 1
ATOM 1460 N N . LEU A 1 184 ? 2.650 6.039 -19.826 1.00 88.06 184 LEU A N 1
ATOM 1461 C CA . LEU A 1 184 ? 3.711 6.573 -20.677 1.00 88.06 184 LEU A CA 1
ATOM 1462 C C . LEU A 1 184 ? 5.079 6.509 -19.984 1.00 88.06 184 LEU A C 1
ATOM 1464 O O . LEU A 1 184 ? 6.049 6.109 -20.621 1.00 88.06 184 LEU A O 1
ATOM 1468 N N . ASP A 1 185 ? 5.160 6.862 -18.698 1.00 89.75 185 ASP A N 1
ATOM 1469 C CA . ASP A 1 185 ? 6.408 6.766 -17.931 1.00 89.75 185 ASP A CA 1
ATOM 1470 C C . ASP A 1 185 ? 6.933 5.324 -17.867 1.00 89.75 185 ASP A C 1
ATOM 1472 O O . ASP A 1 185 ? 8.103 5.091 -18.181 1.00 89.75 185 ASP A O 1
ATOM 1476 N N . LEU A 1 186 ? 6.072 4.352 -17.542 1.00 90.06 186 LEU A N 1
ATOM 1477 C CA . LEU A 1 186 ? 6.444 2.936 -17.546 1.00 90.06 186 LEU A CA 1
ATOM 1478 C C . LEU A 1 186 ? 6.902 2.486 -18.933 1.00 90.06 186 LEU A C 1
ATOM 1480 O O . LEU A 1 186 ? 7.992 1.933 -19.052 1.00 90.06 186 LEU A O 1
ATOM 1484 N N . ALA A 1 187 ? 6.137 2.779 -19.987 1.00 89.44 187 ALA A N 1
ATOM 1485 C CA . ALA A 1 187 ? 6.502 2.407 -21.352 1.00 89.44 187 ALA A CA 1
ATOM 1486 C C . ALA A 1 187 ? 7.861 2.997 -21.765 1.00 89.44 187 ALA A C 1
ATOM 1488 O O . ALA A 1 187 ? 8.713 2.290 -22.300 1.00 89.44 187 ALA A O 1
ATOM 1489 N N . GLN A 1 188 ? 8.115 4.273 -21.464 1.00 90.31 188 GLN A N 1
ATOM 1490 C CA . GLN A 1 188 ? 9.396 4.921 -21.756 1.00 90.31 188 GLN A CA 1
ATOM 1491 C C . GLN A 1 188 ? 10.560 4.287 -20.988 1.00 90.31 188 GLN A C 1
ATOM 1493 O O . GLN A 1 188 ? 11.643 4.123 -21.551 1.00 90.31 188 GLN A O 1
ATOM 1498 N N . ARG A 1 189 ? 10.356 3.918 -19.718 1.00 91.56 189 ARG A N 1
ATOM 1499 C CA . ARG A 1 189 ? 11.365 3.216 -18.911 1.00 91.56 189 ARG A CA 1
ATOM 1500 C C . ARG A 1 189 ? 11.663 1.835 -19.472 1.00 91.56 189 ARG A C 1
ATOM 1502 O O . ARG A 1 189 ? 12.832 1.510 -19.640 1.00 91.56 189 ARG A O 1
ATOM 1509 N N . LEU A 1 190 ? 10.632 1.066 -19.810 1.00 90.19 190 LEU A N 1
ATOM 1510 C CA . LEU A 1 190 ? 10.769 -0.267 -20.396 1.00 90.19 190 LEU A CA 1
ATOM 1511 C C . LEU A 1 190 ? 11.513 -0.221 -21.735 1.00 90.19 190 LEU A C 1
ATOM 1513 O O . LEU A 1 190 ? 12.462 -0.976 -21.934 1.00 90.19 190 LEU A O 1
ATOM 1517 N N . LEU A 1 191 ? 11.151 0.714 -22.618 1.00 88.31 191 LEU A N 1
ATOM 1518 C CA . LEU A 1 191 ? 11.822 0.905 -23.906 1.00 88.31 191 LEU A CA 1
ATOM 1519 C C . LEU A 1 191 ? 13.283 1.337 -23.741 1.00 88.31 191 LEU A C 1
ATOM 1521 O O . LEU A 1 191 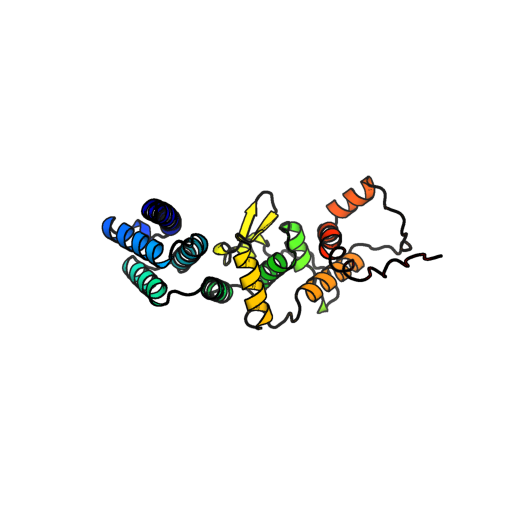? 14.163 0.819 -24.426 1.00 88.31 191 LEU A O 1
ATOM 1525 N N . LEU A 1 192 ? 13.561 2.269 -22.823 1.00 89.25 192 LEU A N 1
ATOM 1526 C CA . LEU A 1 192 ? 14.929 2.694 -22.531 1.00 89.25 192 LEU A CA 1
ATOM 1527 C C . LEU A 1 192 ? 15.753 1.545 -21.945 1.00 89.25 192 LEU A C 1
ATOM 1529 O O . LEU A 1 192 ? 16.901 1.359 -22.338 1.00 89.25 192 LEU A O 1
ATOM 1533 N N . TYR A 1 193 ? 15.169 0.767 -21.034 1.00 89.50 193 TYR A N 1
ATOM 1534 C CA . TYR A 1 193 ? 15.821 -0.400 -20.462 1.00 89.50 193 TYR A CA 1
ATOM 1535 C C . TYR A 1 193 ? 16.152 -1.423 -21.544 1.00 89.50 193 TYR A C 1
ATOM 1537 O O . TYR A 1 193 ? 17.306 -1.809 -21.648 1.00 89.50 193 TYR A O 1
ATOM 1545 N N . ALA A 1 194 ? 15.199 -1.778 -22.411 1.00 85.94 194 ALA A N 1
ATOM 1546 C CA . ALA A 1 194 ? 15.439 -2.684 -23.534 1.00 85.94 194 ALA A CA 1
ATOM 1547 C C . ALA A 1 194 ? 16.542 -2.183 -24.473 1.00 85.94 194 ALA A C 1
ATOM 1549 O O . ALA A 1 194 ? 17.447 -2.941 -24.812 1.00 85.94 194 ALA A O 1
ATOM 1550 N N . LYS A 1 195 ? 16.530 -0.890 -24.816 1.00 85.19 195 LYS A N 1
ATOM 1551 C CA . LYS A 1 195 ? 17.567 -0.271 -25.652 1.00 85.19 195 LYS A CA 1
ATOM 1552 C C . LYS A 1 195 ? 18.969 -0.370 -25.039 1.00 85.19 195 LYS A C 1
ATOM 1554 O O . LYS A 1 195 ? 19.939 -0.500 -25.776 1.00 85.19 195 LYS A O 1
ATOM 1559 N N . LEU A 1 196 ? 19.088 -0.237 -23.719 1.00 85.69 196 LEU A N 1
ATOM 1560 C CA . LEU A 1 196 ? 20.379 -0.246 -23.021 1.00 85.69 196 LEU A CA 1
ATOM 1561 C C . LEU A 1 196 ? 20.835 -1.655 -22.621 1.00 85.69 196 LEU A C 1
ATOM 1563 O O . LEU A 1 196 ? 22.033 -1.902 -22.537 1.00 85.69 196 LEU A O 1
ATOM 1567 N N . ALA A 1 197 ? 19.889 -2.553 -22.351 1.00 81.88 197 ALA A N 1
ATOM 1568 C CA . ALA A 1 197 ? 20.128 -3.904 -21.862 1.00 81.88 197 ALA A CA 1
ATOM 1569 C C . ALA A 1 197 ? 20.369 -4.927 -22.981 1.00 81.88 197 ALA A C 1
ATOM 1571 O O . ALA A 1 197 ? 20.957 -5.968 -22.710 1.00 81.88 197 ALA A O 1
ATOM 1572 N N . VAL A 1 198 ? 19.952 -4.637 -24.220 1.00 73.62 198 VAL A N 1
ATOM 1573 C CA . VAL A 1 198 ? 20.242 -5.465 -25.402 1.00 73.62 198 VAL A CA 1
ATOM 1574 C C . VAL A 1 198 ? 21.318 -4.778 -26.251 1.00 73.62 198 VAL A C 1
ATOM 1576 O O . VAL A 1 198 ? 20.996 -4.045 -27.189 1.00 73.62 198 VAL A O 1
ATOM 1579 N N . PRO A 1 199 ? 22.611 -4.966 -25.932 1.00 57.97 199 PRO A N 1
ATOM 1580 C CA . PRO A 1 199 ? 23.705 -4.422 -26.715 1.00 57.97 199 PRO A CA 1
ATOM 1581 C C . PRO A 1 199 ? 23.972 -5.329 -27.917 1.00 57.97 199 PRO A C 1
ATOM 1583 O O . PRO A 1 199 ? 24.997 -5.983 -27.957 1.00 57.97 199 PRO A O 1
ATOM 1586 N N . GLU A 1 200 ? 23.053 -5.412 -28.879 1.00 55.16 200 GLU A N 1
ATOM 1587 C CA . GLU A 1 200 ? 23.390 -5.853 -30.237 1.00 55.16 200 GLU A CA 1
ATOM 1588 C C . GLU A 1 200 ? 22.213 -5.646 -31.187 1.00 55.16 200 GLU A C 1
ATOM 1590 O O . GLU A 1 200 ? 21.091 -6.098 -30.961 1.00 55.16 200 GLU A O 1
ATOM 1595 N N . SER A 1 201 ? 22.508 -4.960 -32.284 1.00 49.66 201 SER A N 1
ATOM 1596 C CA . SER A 1 201 ? 21.702 -4.852 -33.490 1.00 49.66 201 SER A CA 1
ATOM 1597 C C . SER A 1 201 ? 21.520 -6.227 -34.140 1.00 49.66 201 SER A C 1
ATOM 1599 O O . SER A 1 201 ? 22.091 -6.505 -35.191 1.00 49.66 201 SER A O 1
ATOM 1601 N N . ARG A 1 202 ? 20.729 -7.106 -33.520 1.00 52.22 202 ARG A N 1
ATOM 1602 C CA . ARG A 1 202 ? 20.010 -8.126 -34.281 1.00 52.22 202 ARG A CA 1
ATOM 1603 C C . ARG A 1 202 ? 18.916 -7.405 -35.053 1.00 52.22 202 ARG A C 1
ATOM 1605 O O . ARG A 1 202 ? 18.186 -6.592 -34.484 1.00 52.22 202 ARG A O 1
ATOM 1612 N N . GLU A 1 203 ? 18.828 -7.678 -36.350 1.00 49.19 203 GLU A N 1
ATOM 1613 C CA . GLU A 1 203 ? 17.644 -7.314 -37.121 1.00 49.19 203 GLU A CA 1
ATOM 1614 C C . GLU A 1 203 ? 16.411 -7.799 -36.356 1.00 49.19 203 GLU A C 1
ATOM 1616 O O . GLU A 1 203 ? 16.417 -8.893 -35.787 1.00 49.19 203 GLU A O 1
ATOM 1621 N N . LEU A 1 204 ? 15.386 -6.949 -36.279 1.00 51.25 204 LEU A N 1
ATOM 1622 C CA . LEU A 1 204 ? 14.114 -7.273 -35.645 1.00 51.25 204 LEU A CA 1
ATOM 1623 C C . LEU A 1 204 ? 13.490 -8.455 -36.397 1.00 51.25 204 LEU A C 1
ATOM 1625 O O . LEU A 1 204 ? 12.752 -8.271 -37.362 1.00 51.25 204 LEU A O 1
ATOM 1629 N N . ALA A 1 205 ? 13.825 -9.673 -35.987 1.00 55.72 205 ALA A N 1
ATOM 1630 C CA . ALA A 1 205 ? 13.225 -10.877 -36.519 1.00 55.72 205 ALA A CA 1
ATOM 1631 C C . ALA A 1 205 ? 11.833 -11.021 -35.898 1.00 55.72 205 ALA A C 1
ATOM 1633 O O . ALA A 1 205 ? 11.672 -10.975 -34.680 1.00 55.72 205 ALA A O 1
ATOM 1634 N N . LEU A 1 206 ? 10.820 -11.196 -36.746 1.00 56.81 206 LEU A N 1
ATOM 1635 C CA . LEU A 1 206 ? 9.461 -11.546 -36.317 1.00 56.81 206 LEU A CA 1
ATOM 1636 C C . LEU A 1 206 ? 9.354 -13.022 -35.901 1.00 56.81 206 LEU A C 1
ATOM 1638 O O . LEU A 1 206 ? 8.287 -13.471 -35.486 1.00 56.81 206 LEU A O 1
ATOM 1642 N N . GLU A 1 207 ? 10.442 -13.780 -36.041 1.00 60.66 207 GLU A N 1
ATOM 1643 C CA . GLU A 1 207 ? 10.496 -15.178 -35.647 1.00 60.66 207 GLU A CA 1
ATOM 1644 C C . GLU A 1 207 ? 10.604 -15.301 -34.121 1.00 60.66 207 GLU A C 1
ATOM 1646 O O . GLU A 1 207 ? 11.399 -14.588 -33.498 1.00 60.66 207 GLU A O 1
ATOM 1651 N N . PRO A 1 208 ? 9.815 -16.195 -33.499 1.00 61.31 208 PRO A N 1
ATOM 1652 C CA . PRO A 1 208 ? 9.928 -16.470 -32.077 1.00 61.31 208 PRO A CA 1
ATOM 1653 C C . PRO A 1 208 ? 11.361 -16.869 -31.721 1.00 61.31 208 PRO A C 1
ATOM 1655 O O . PRO A 1 208 ? 11.936 -17.768 -32.333 1.00 61.31 208 PRO A O 1
ATOM 1658 N N . LEU A 1 209 ? 11.931 -16.216 -30.709 1.00 64.25 209 LEU A N 1
ATOM 1659 C CA . LEU A 1 209 ? 13.214 -16.625 -30.149 1.00 64.25 209 LEU A CA 1
ATOM 1660 C C . LEU A 1 209 ? 13.095 -18.028 -29.544 1.00 64.25 209 LEU A C 1
ATOM 1662 O O . LEU A 1 209 ? 12.046 -18.407 -29.015 1.00 64.25 209 LEU A O 1
ATOM 1666 N N . GLU A 1 210 ? 14.190 -18.789 -29.570 1.00 71.75 210 GLU A N 1
ATOM 1667 C CA . GLU A 1 210 ? 14.239 -20.085 -28.894 1.00 71.75 210 GLU A CA 1
ATOM 1668 C C . GLU A 1 210 ? 13.854 -19.945 -27.410 1.00 71.75 210 GLU A C 1
ATOM 1670 O O . GLU A 1 210 ? 14.225 -18.985 -26.721 1.00 71.75 210 GLU A O 1
ATOM 1675 N N . SER A 1 211 ? 13.095 -20.914 -26.896 1.00 70.19 211 SER A N 1
ATOM 1676 C CA . SER A 1 211 ? 12.522 -20.849 -25.546 1.00 70.19 211 SER A CA 1
ATOM 1677 C C . SER A 1 211 ? 13.578 -20.827 -24.436 1.00 70.19 211 SER A C 1
ATOM 1679 O O . SER A 1 211 ? 13.360 -20.210 -23.395 1.00 70.19 211 SER A O 1
ATOM 1681 N N . SER A 1 212 ? 14.719 -21.490 -24.646 1.00 70.44 212 SER A N 1
ATOM 1682 C CA . SER A 1 212 ? 15.874 -21.477 -23.735 1.00 70.44 212 SER A CA 1
ATOM 1683 C C . SER A 1 212 ? 16.512 -20.090 -23.671 1.00 70.44 212 SER A C 1
ATOM 1685 O O . SER A 1 212 ? 16.686 -19.540 -22.591 1.00 70.44 212 SER A O 1
ATOM 1687 N N . PHE A 1 213 ? 16.765 -19.487 -24.832 1.00 69.62 213 PHE A N 1
ATOM 1688 C CA . PHE A 1 213 ? 17.340 -18.149 -24.940 1.00 69.62 213 PHE A CA 1
ATOM 1689 C C . PHE A 1 213 ? 16.428 -17.075 -24.335 1.00 69.62 213 PHE A C 1
ATOM 1691 O O . PHE A 1 213 ? 16.893 -16.180 -23.634 1.00 69.62 213 PHE A O 1
ATOM 1698 N N . THR A 1 214 ? 15.117 -17.184 -24.560 1.00 70.38 214 THR A N 1
ATOM 1699 C CA . THR A 1 214 ? 14.126 -16.263 -23.983 1.00 70.38 214 THR A CA 1
ATOM 1700 C C . THR A 1 214 ? 14.120 -16.335 -22.455 1.00 70.38 214 THR A C 1
ATOM 1702 O O . THR A 1 214 ? 14.069 -15.299 -21.795 1.00 70.38 214 THR A O 1
ATOM 1705 N N . ARG A 1 215 ? 14.223 -17.542 -21.882 1.00 72.50 215 ARG A N 1
ATOM 1706 C CA . ARG A 1 215 ? 14.315 -17.729 -20.429 1.00 72.50 215 ARG A CA 1
ATOM 1707 C C . ARG A 1 215 ? 15.591 -17.109 -19.867 1.00 72.50 215 ARG A C 1
ATOM 1709 O O . ARG A 1 215 ? 15.495 -16.313 -18.940 1.00 72.50 215 ARG A O 1
ATOM 1716 N N . ASP A 1 216 ? 16.741 -17.396 -20.470 1.00 77.12 216 ASP A N 1
ATOM 1717 C CA . ASP A 1 216 ? 18.028 -16.826 -20.052 1.00 77.12 216 ASP A CA 1
ATOM 1718 C C . ASP A 1 216 ? 18.012 -15.290 -20.103 1.00 77.12 216 ASP A C 1
ATOM 1720 O O . ASP A 1 216 ? 18.582 -14.618 -19.241 1.00 77.12 216 ASP A O 1
ATOM 1724 N N . LEU A 1 217 ? 17.345 -14.718 -21.110 1.00 75.00 217 LEU A N 1
ATOM 1725 C CA . LEU A 1 217 ? 17.210 -13.275 -21.258 1.00 75.00 217 LEU A CA 1
ATOM 1726 C C . LEU A 1 217 ? 16.300 -12.676 -20.175 1.00 75.00 217 LEU A C 1
ATOM 1728 O O . LEU A 1 217 ? 16.664 -11.661 -19.588 1.00 75.00 217 LEU A O 1
ATOM 1732 N N . ILE A 1 218 ? 15.160 -13.304 -19.871 1.00 76.62 218 ILE A N 1
ATOM 1733 C CA . ILE A 1 218 ? 14.249 -12.871 -18.797 1.00 76.62 218 ILE A CA 1
ATOM 1734 C C . ILE A 1 218 ? 14.926 -12.980 -17.423 1.00 76.62 218 ILE A C 1
ATOM 1736 O O . ILE A 1 218 ? 14.809 -12.064 -16.611 1.00 76.62 218 ILE A O 1
ATOM 1740 N N . GLU A 1 219 ? 15.688 -14.049 -17.177 1.00 79.38 219 GLU A N 1
ATOM 1741 C CA . GLU A 1 219 ? 16.441 -14.235 -15.929 1.00 79.38 219 GLU A CA 1
ATOM 1742 C C . GLU A 1 219 ? 17.507 -13.147 -15.723 1.00 79.38 219 GLU A C 1
ATOM 1744 O O . GLU A 1 219 ? 17.746 -12.715 -14.595 1.00 79.38 219 GLU A O 1
ATOM 1749 N N . ARG A 1 220 ? 18.129 -12.664 -16.806 1.00 81.38 220 ARG A N 1
ATOM 1750 C CA . ARG A 1 220 ? 19.126 -11.579 -16.760 1.00 81.38 220 ARG A CA 1
ATOM 1751 C C . ARG A 1 220 ? 18.505 -10.183 -16.751 1.00 81.38 220 ARG A C 1
ATOM 1753 O O . ARG A 1 220 ? 19.124 -9.244 -16.249 1.00 81.38 220 ARG A O 1
ATOM 1760 N N . HIS A 1 221 ? 17.301 -10.034 -17.299 1.00 84.81 221 HIS A N 1
ATOM 1761 C CA . HIS A 1 221 ? 16.645 -8.750 -17.536 1.00 84.81 221 HIS A CA 1
ATOM 1762 C C . HIS A 1 221 ? 15.199 -8.760 -17.019 1.00 84.81 221 HIS A C 1
ATOM 1764 O O . HIS A 1 221 ? 14.259 -8.936 -17.800 1.00 84.81 221 HIS A O 1
ATOM 1770 N N . PRO A 1 222 ? 14.990 -8.480 -15.716 1.00 84.50 222 PRO A N 1
ATOM 1771 C CA . PRO A 1 222 ? 13.687 -8.618 -15.060 1.00 84.50 222 PRO A CA 1
ATOM 1772 C C . PRO A 1 222 ? 12.547 -7.832 -15.725 1.00 84.50 222 PRO A C 1
ATOM 1774 O O . PRO A 1 222 ? 11.393 -8.233 -15.661 1.00 84.50 222 PRO A O 1
ATOM 1777 N N . LEU A 1 223 ? 12.851 -6.709 -16.386 1.00 86.38 223 LEU A N 1
ATOM 1778 C CA . LEU A 1 223 ? 11.835 -5.860 -17.019 1.00 86.38 223 LEU A CA 1
ATOM 1779 C C . LEU A 1 223 ? 11.329 -6.371 -18.371 1.00 86.38 223 LEU A C 1
ATOM 1781 O O . LEU A 1 223 ? 10.356 -5.819 -18.888 1.00 86.38 223 LEU A O 1
ATOM 1785 N N . PHE A 1 224 ? 11.947 -7.399 -18.955 1.00 82.88 224 PHE A N 1
ATOM 1786 C CA . PHE A 1 224 ? 11.439 -7.977 -20.201 1.00 82.88 224 PHE A CA 1
ATOM 1787 C C . PHE A 1 224 ? 10.135 -8.737 -19.978 1.00 82.88 224 PHE A C 1
ATOM 1789 O O . PHE A 1 224 ? 9.238 -8.627 -20.808 1.00 82.88 224 PHE A O 1
ATOM 1796 N N . ASP A 1 225 ? 9.968 -9.371 -18.819 1.00 75.56 225 ASP A N 1
ATOM 1797 C CA . ASP A 1 225 ? 8.703 -10.004 -18.427 1.00 75.56 225 ASP A CA 1
ATOM 1798 C C . ASP A 1 225 ? 7.582 -8.962 -18.222 1.00 75.56 225 ASP A C 1
ATOM 1800 O O . ASP A 1 225 ? 6.430 -9.158 -18.606 1.00 75.56 225 ASP A O 1
ATOM 1804 N N . LEU A 1 226 ? 7.922 -7.774 -17.700 1.00 72.88 226 LEU A N 1
ATOM 1805 C CA . LEU A 1 226 ? 6.978 -6.658 -17.558 1.00 72.88 226 LEU A CA 1
ATOM 1806 C C . LEU A 1 226 ? 6.516 -6.086 -18.901 1.00 72.88 226 LEU A C 1
ATOM 1808 O O . LEU A 1 226 ? 5.341 -5.744 -19.061 1.00 72.88 226 LEU A O 1
ATOM 1812 N N . GLY A 1 227 ? 7.426 -5.978 -19.869 1.00 59.19 227 GLY A N 1
ATOM 1813 C CA . GLY A 1 227 ? 7.123 -5.452 -21.200 1.00 59.19 227 GLY A CA 1
ATOM 1814 C C . GLY A 1 227 ? 6.167 -6.333 -22.005 1.00 59.19 227 GLY A C 1
ATOM 1815 O O . GLY A 1 227 ? 5.321 -5.798 -22.726 1.00 59.19 227 GLY A O 1
ATOM 1816 N N . VAL A 1 228 ? 6.262 -7.656 -21.854 1.00 52.78 228 VAL A N 1
ATOM 1817 C CA . VAL A 1 228 ? 5.445 -8.626 -22.600 1.00 52.78 228 VAL A CA 1
ATOM 1818 C C . VAL A 1 228 ? 3.981 -8.607 -22.137 1.00 52.78 228 VAL A C 1
ATOM 1820 O O . VAL A 1 228 ? 3.084 -8.590 -22.980 1.00 52.78 228 VAL A O 1
ATOM 1823 N N . ASP A 1 229 ? 3.727 -8.486 -20.832 1.00 47.38 229 ASP A N 1
ATOM 1824 C CA . ASP A 1 229 ? 2.362 -8.471 -20.278 1.00 47.38 229 ASP A CA 1
ATOM 1825 C C . ASP A 1 229 ? 1.646 -7.118 -20.411 1.00 47.38 229 ASP A C 1
ATOM 1827 O O . ASP A 1 229 ? 0.435 -7.059 -20.637 1.00 47.38 229 ASP A O 1
ATOM 1831 N N . SER A 1 230 ? 2.374 -6.007 -20.255 1.00 39.03 230 SER A N 1
ATOM 1832 C CA . SER A 1 230 ? 1.761 -4.670 -20.162 1.00 39.03 230 SER A CA 1
ATOM 1833 C C . SER A 1 230 ? 1.597 -3.956 -21.509 1.00 39.03 230 SER A C 1
ATOM 1835 O O . SER A 1 230 ? 0.733 -3.086 -21.641 1.00 39.03 230 SER A O 1
ATOM 1837 N N . THR A 1 231 ? 2.370 -4.336 -22.533 1.00 40.66 231 THR A N 1
ATOM 1838 C CA . THR A 1 231 ? 2.414 -3.596 -23.811 1.00 40.66 231 THR A CA 1
ATOM 1839 C C . THR A 1 231 ? 1.522 -4.204 -24.901 1.00 40.66 231 THR A C 1
ATOM 1841 O O . THR A 1 231 ? 1.100 -3.493 -25.812 1.00 40.66 231 THR A O 1
ATOM 1844 N N . PHE A 1 232 ? 1.150 -5.486 -24.807 1.00 33.31 232 PHE A N 1
ATOM 1845 C CA . PHE A 1 232 ? 0.377 -6.153 -25.867 1.00 33.31 232 PHE A CA 1
ATOM 1846 C C . PHE A 1 232 ? -1.143 -6.161 -25.663 1.00 33.31 232 PHE A C 1
ATOM 1848 O O . PHE A 1 232 ? -1.887 -6.300 -26.637 1.00 33.31 232 PHE A O 1
ATOM 1855 N N . LEU A 1 233 ? -1.642 -5.939 -24.443 1.00 31.94 233 LEU A N 1
ATOM 1856 C CA . LEU A 1 233 ? -3.087 -5.994 -24.184 1.00 31.94 233 LEU A CA 1
ATOM 1857 C C . LEU A 1 233 ? -3.843 -4.697 -24.507 1.00 31.94 233 LEU A C 1
ATOM 1859 O O . LEU A 1 233 ? -5.049 -4.749 -24.732 1.00 31.94 233 LEU A O 1
ATOM 1863 N N . THR A 1 234 ? -3.162 -3.557 -24.639 1.00 33.59 234 THR A N 1
ATOM 1864 C CA . THR A 1 234 ? -3.839 -2.273 -24.925 1.00 33.59 234 THR A CA 1
ATOM 1865 C C . THR A 1 234 ? -3.836 -1.904 -26.416 1.00 33.59 234 THR A C 1
ATOM 1867 O O . THR A 1 234 ? -4.609 -1.048 -26.834 1.00 33.59 234 THR A O 1
ATOM 1870 N N . ILE A 1 235 ? -3.032 -2.575 -27.253 1.00 33.03 235 ILE A N 1
ATOM 1871 C CA . ILE A 1 235 ? -2.930 -2.272 -28.698 1.00 33.03 235 ILE A CA 1
ATOM 1872 C C . ILE A 1 235 ? -3.841 -3.178 -29.560 1.00 33.03 235 ILE A C 1
ATOM 1874 O O . ILE A 1 235 ? -4.078 -2.876 -30.725 1.00 33.03 235 ILE A O 1
ATOM 1878 N N . SER A 1 236 ? -4.456 -4.235 -29.008 1.00 32.53 236 SER A N 1
ATOM 1879 C CA . SER A 1 236 ? -5.390 -5.094 -29.776 1.00 32.53 236 SER A CA 1
ATOM 1880 C C . SER A 1 236 ? -6.867 -4.656 -29.737 1.00 32.53 236 SER A C 1
ATOM 1882 O O . SER A 1 236 ? -7.718 -5.248 -30.403 1.00 32.53 236 SER A O 1
ATOM 1884 N N . GLY A 1 237 ? -7.195 -3.578 -29.020 1.00 36.47 237 GLY A N 1
ATOM 1885 C CA . GLY A 1 237 ? -8.549 -3.027 -28.936 1.00 36.47 237 GLY A CA 1
ATOM 1886 C C . GLY A 1 237 ? -8.887 -2.046 -30.061 1.00 36.47 237 GLY A C 1
ATOM 1887 O O . GLY A 1 237 ? -9.246 -0.911 -29.771 1.00 36.47 237 GLY A O 1
ATOM 1888 N N . GLY A 1 238 ? -8.757 -2.431 -31.335 1.00 38.47 238 GLY A N 1
ATOM 1889 C CA . GLY A 1 238 ? -9.033 -1.476 -32.415 1.00 38.47 238 GLY A CA 1
ATOM 1890 C C . GLY A 1 238 ? -8.844 -1.969 -33.843 1.00 38.47 238 GLY A C 1
ATOM 1891 O O . GLY A 1 238 ? -8.028 -1.409 -34.559 1.00 38.47 238 GLY A O 1
ATOM 1892 N N . ASN A 1 239 ? -9.590 -2.997 -34.260 1.00 30.39 239 ASN A N 1
ATOM 1893 C CA . ASN A 1 239 ? -10.214 -3.074 -35.594 1.00 30.39 239 ASN A CA 1
ATOM 1894 C C . ASN A 1 239 ? -10.913 -4.428 -35.776 1.00 30.39 239 ASN A C 1
ATOM 1896 O O . ASN A 1 239 ? -10.319 -5.400 -36.236 1.00 30.39 239 ASN A O 1
ATOM 1900 N N . ARG A 1 240 ? -12.214 -4.487 -35.477 1.00 31.06 240 ARG A N 1
ATOM 1901 C CA . ARG A 1 240 ? -13.098 -5.426 -36.177 1.00 31.06 240 ARG A CA 1
ATOM 1902 C C . ARG A 1 240 ? -13.706 -4.668 -37.349 1.00 31.06 240 ARG A C 1
ATOM 1904 O O . ARG A 1 240 ? -14.649 -3.905 -37.170 1.00 31.06 240 ARG A O 1
ATOM 1911 N N . LEU A 1 241 ? -13.128 -4.855 -38.532 1.00 30.89 241 LEU A N 1
ATOM 1912 C CA . LEU A 1 241 ? -13.794 -4.509 -39.785 1.00 30.89 241 LEU A CA 1
ATOM 1913 C C . LEU A 1 241 ? -15.051 -5.390 -39.930 1.00 30.89 241 LEU A C 1
ATOM 1915 O O . LEU A 1 241 ? -15.001 -6.571 -39.575 1.00 30.89 241 LEU A O 1
ATOM 1919 N N . PRO A 1 242 ? -16.178 -4.841 -40.411 1.00 32.38 242 PRO A N 1
ATOM 1920 C CA . PRO A 1 242 ? -17.434 -5.568 -40.480 1.00 32.38 242 PRO A CA 1
ATOM 1921 C C . PRO A 1 242 ? -17.397 -6.627 -41.583 1.00 32.38 242 PRO A C 1
ATOM 1923 O O . PRO A 1 242 ? -16.940 -6.390 -42.703 1.00 32.38 242 PRO 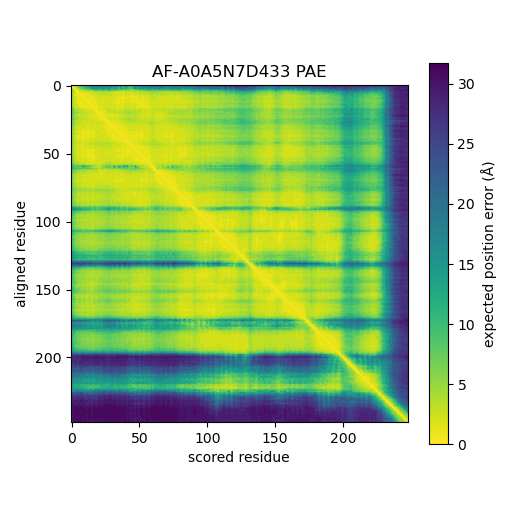A O 1
ATOM 1926 N N . SER A 1 243 ? -17.923 -7.800 -41.246 1.00 34.78 243 SER A N 1
ATOM 1927 C CA . SER A 1 243 ? -18.172 -8.925 -42.136 1.00 34.78 243 SER A CA 1
ATOM 1928 C C . SER A 1 243 ? -18.989 -8.466 -43.347 1.00 34.78 243 SER A C 1
ATOM 1930 O O . SER A 1 243 ? -20.135 -8.040 -43.202 1.00 34.78 243 SER A O 1
ATOM 1932 N N . ARG A 1 244 ? -18.423 -8.568 -44.555 1.00 34.38 244 ARG A N 1
ATOM 1933 C CA . ARG A 1 244 ? -19.206 -8.477 -45.792 1.00 34.38 244 ARG A CA 1
ATOM 1934 C C . ARG A 1 244 ? -20.198 -9.638 -45.810 1.00 34.38 244 ARG A C 1
ATOM 1936 O O . ARG A 1 244 ? -19.794 -10.793 -45.914 1.00 34.38 244 ARG A O 1
ATOM 1943 N N . GLN A 1 245 ? -21.486 -9.321 -45.714 1.00 34.62 245 GLN A N 1
ATOM 1944 C CA . GLN A 1 245 ? -22.541 -10.231 -46.135 1.00 34.62 245 GLN A CA 1
ATOM 1945 C C . GLN A 1 245 ? -22.404 -10.452 -47.644 1.00 34.62 245 GLN A C 1
ATOM 1947 O O . GLN A 1 245 ? -22.425 -9.498 -48.420 1.00 34.62 245 GLN A O 1
ATOM 1952 N N . MET A 1 246 ? -22.231 -11.710 -48.050 1.00 35.56 246 MET A N 1
ATOM 1953 C CA . MET A 1 246 ? -22.556 -12.133 -49.407 1.00 35.56 246 MET A CA 1
ATOM 1954 C C . MET A 1 246 ? -24.080 -12.194 -49.509 1.00 35.56 246 MET A C 1
ATOM 1956 O O . MET A 1 246 ? -24.747 -12.785 -48.659 1.00 35.56 246 MET A O 1
ATOM 1960 N N . SER A 1 247 ? -24.634 -11.560 -50.532 1.00 37.47 247 SER A N 1
ATOM 1961 C CA . SER A 1 247 ? -26.007 -11.778 -50.968 1.00 37.47 247 SER A CA 1
ATOM 1962 C C . SER A 1 247 ? -26.031 -11.792 -52.490 1.00 37.47 247 SER A C 1
ATOM 1964 O O . SER A 1 247 ? -25.496 -10.875 -53.117 1.00 37.47 247 SER A O 1
ATOM 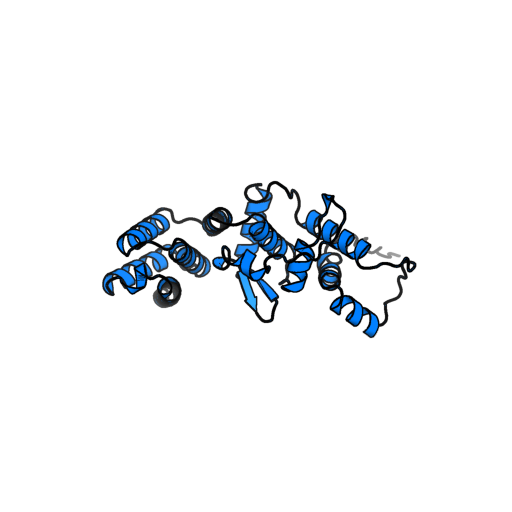1966 N N . ASN A 1 248 ? -26.700 -12.838 -52.983 1.00 37.62 248 ASN A N 1
ATOM 1967 C CA . ASN A 1 248 ? -27.019 -13.252 -54.352 1.00 37.62 248 ASN A CA 1
ATOM 1968 C C . ASN A 1 248 ? -25.928 -14.005 -55.111 1.00 37.62 248 ASN A C 1
ATOM 1970 O O . ASN A 1 248 ? -25.034 -13.363 -55.700 1.00 37.62 248 ASN A O 1
#

Solvent-accessible surface area (backbone atoms only — not comparable to full-atom values): 14550 Å² total; per-residue (Å²): 115,74,62,60,57,45,52,53,37,22,53,53,32,44,64,50,31,61,78,19,70,25,50,64,75,34,57,68,71,60,43,51,55,54,27,48,50,46,28,60,63,28,72,85,32,61,68,47,30,50,51,54,32,42,50,57,37,74,66,57,42,90,33,44,67,49,42,51,52,53,51,50,51,50,54,72,65,57,67,50,69,54,54,52,51,50,50,48,65,69,52,90,48,52,71,65,30,51,49,52,54,50,50,49,46,66,60,78,46,70,41,40,53,62,34,51,45,52,61,65,30,48,37,74,94,74,72,42,77,51,90,65,98,61,82,52,56,72,63,54,36,51,75,47,49,84,54,38,48,76,57,97,63,28,39,34,70,74,42,69,71,54,34,54,38,51,53,52,45,44,76,72,57,75,76,49,86,89,56,93,48,67,68,60,51,51,51,51,49,48,52,52,46,50,63,69,73,52,88,65,93,65,77,89,66,91,65,83,70,56,71,65,61,50,48,57,48,37,74,75,34,54,54,54,60,54,49,62,65,64,62,58,72,74,71,69,79,77,78,84,79,80,81,80,78,84,79,136

Organism: NCBI:txid1506151

pLDDT: mean 83.03, std 17.6, range [30.39, 97.12]

Secondary structure (DSSP, 8-state):
-HHHHHHHHHHHHHHHHTT-HHHHTS-HHHHHHHHHHHHHHTTT-HHHHHHHHHHHHHT--SSHHHHHHHHHHHHHH---HHHHHHHHHHSS--HHHHHHHHHHHHSSS-EEHHHHHHHHHEETTTTEE----PPPHHHHTGGGTTTEEEETTEEEES-HHHHHHHHHHHHTTSS-TT-S-HHHHHHHHHHHHHHHH--S------SPPPHHHHHHHHHH-THHHHHHHHHSTTTSSS--PPP-----

Foldseek 3Di:
DVVVLLVVLLVLLLVLLVLAPQLVPDDPVLNSVLSSLLSVLCVSPSLSSLLLSNVLRLVRQPHVVSSVVSSVVCSVVSDDSLRSLLCLLVPP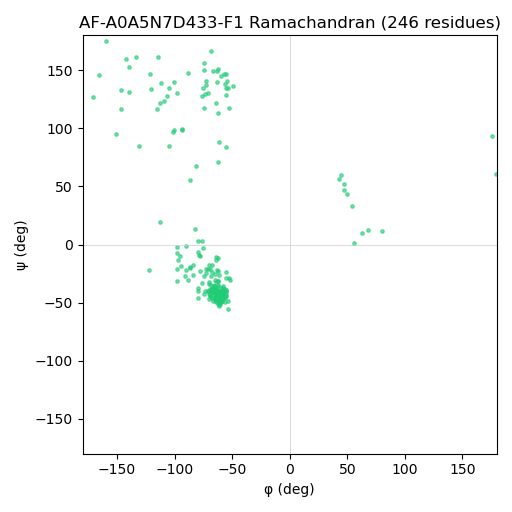ADLLLLLLLLLLLQLVDWAAQVLSVQLVQDDLVVLDGHPDPDDRNVVNNVSVVSQWDDDPRTIHGPDNVSSVSSVVCVCVVNRHVPDNDSLVSLVSSLVSLCVVVDPDPDPPDPDDDDPVVVVVSCVVRVSVVSCVSSPPPPVPPDDDDDDDDDDD

Mean predicted aligned error: 9.64 Å